Protein AF-A0A2W4J2C3-F1 (afdb_monomer_lite)

Radius of gyration: 19.23 Å; chains: 1; bounding box: 58×41×53 Å

Structure (mmCIF, N/CA/C/O backbone):
data_AF-A0A2W4J2C3-F1
#
_entry.id   AF-A0A2W4J2C3-F1
#
loop_
_atom_site.group_PDB
_atom_site.id
_atom_site.type_symbol
_atom_site.label_atom_id
_atom_site.label_alt_id
_atom_site.label_comp_id
_atom_site.label_asym_id
_atom_site.label_entity_id
_atom_site.label_seq_id
_atom_site.pdbx_PDB_ins_code
_atom_site.Cartn_x
_atom_site.Cartn_y
_atom_site.Cartn_z
_atom_site.occupancy
_atom_site.B_iso_or_equiv
_atom_site.auth_seq_id
_atom_site.auth_comp_id
_atom_site.auth_asym_id
_atom_site.auth_atom_id
_atom_site.pdbx_PDB_model_num
ATOM 1 N N . MET A 1 1 ? -36.968 9.239 8.981 1.00 26.94 1 MET A N 1
ATOM 2 C CA . MET A 1 1 ? -36.533 8.991 7.588 1.00 26.94 1 MET A CA 1
ATOM 3 C C . MET A 1 1 ? -35.090 9.455 7.468 1.00 26.94 1 MET A C 1
ATOM 5 O O . MET A 1 1 ? -34.854 10.654 7.448 1.00 26.94 1 MET A O 1
ATOM 9 N N . SER A 1 2 ? -34.135 8.522 7.514 1.00 27.53 2 SER A N 1
ATOM 10 C CA . SER A 1 2 ? -32.701 8.823 7.418 1.00 27.53 2 SER A CA 1
ATOM 11 C C . SER A 1 2 ? -32.366 9.180 5.969 1.00 27.53 2 SER A C 1
ATOM 13 O O . SER A 1 2 ? -32.491 8.338 5.080 1.00 27.53 2 SER A O 1
ATOM 15 N N . ARG A 1 3 ? -32.012 10.445 5.709 1.00 28.16 3 ARG A N 1
ATOM 16 C CA . ARG A 1 3 ? -31.342 10.817 4.460 1.00 28.16 3 ARG A CA 1
ATOM 17 C C . ARG A 1 3 ? -29.927 10.255 4.559 1.00 28.16 3 ARG A C 1
ATOM 19 O O . ARG A 1 3 ? -29.125 10.784 5.320 1.00 28.16 3 ARG A O 1
ATOM 26 N N . LEU A 1 4 ? -29.654 9.183 3.819 1.00 29.86 4 LEU A N 1
ATOM 27 C CA . LEU A 1 4 ? -28.297 8.694 3.585 1.00 29.86 4 LEU A CA 1
ATOM 28 C C . LEU A 1 4 ? -27.489 9.851 2.989 1.00 29.86 4 LEU A C 1
ATOM 30 O O . LEU A 1 4 ? -27.736 10.263 1.854 1.00 29.86 4 LEU A O 1
ATOM 34 N N . LEU A 1 5 ? -26.597 10.427 3.795 1.00 31.53 5 LEU A N 1
ATOM 35 C CA . LEU A 1 5 ? -25.648 11.423 3.322 1.00 31.53 5 LEU A CA 1
ATOM 36 C C . LEU A 1 5 ? -24.709 10.740 2.315 1.00 31.53 5 LEU A C 1
ATOM 38 O O . LEU A 1 5 ? -24.324 9.588 2.535 1.00 31.53 5 LEU A O 1
ATOM 42 N N . PRO A 1 6 ? -24.384 11.404 1.196 1.00 33.59 6 PRO A N 1
ATOM 43 C CA . PRO A 1 6 ? -23.508 10.836 0.185 1.00 33.59 6 PRO A CA 1
ATOM 44 C C . PRO A 1 6 ? -22.147 10.513 0.808 1.00 33.59 6 PRO A C 1
ATOM 46 O O . PRO A 1 6 ? -21.544 11.344 1.483 1.00 33.59 6 PRO A O 1
ATOM 49 N N . ILE A 1 7 ? -21.699 9.277 0.592 1.00 39.59 7 ILE A N 1
ATOM 50 C CA . ILE A 1 7 ? -20.372 8.789 0.972 1.00 39.59 7 ILE A CA 1
ATOM 51 C C . ILE A 1 7 ? -19.347 9.696 0.285 1.00 39.59 7 ILE A C 1
ATOM 53 O O . ILE A 1 7 ? -19.358 9.794 -0.942 1.00 39.59 7 ILE A O 1
ATOM 57 N N . ALA A 1 8 ? -18.499 10.377 1.058 1.00 36.12 8 ALA A N 1
ATOM 58 C CA . ALA A 1 8 ? -17.517 11.299 0.502 1.00 36.12 8 ALA A CA 1
ATOM 59 C C . ALA A 1 8 ? -16.496 10.542 -0.359 1.00 36.12 8 ALA A C 1
ATOM 61 O O . ALA A 1 8 ? -15.733 9.707 0.131 1.00 36.12 8 ALA A O 1
ATOM 62 N N . THR A 1 9 ? -16.464 10.855 -1.652 1.00 38.94 9 THR A N 1
ATOM 63 C CA . THR A 1 9 ? -15.236 10.786 -2.439 1.00 38.94 9 THR A CA 1
ATOM 64 C C . THR A 1 9 ? -14.336 11.892 -1.891 1.00 38.94 9 THR A C 1
ATOM 66 O O . THR A 1 9 ? -14.758 13.043 -1.790 1.00 38.94 9 THR A O 1
ATOM 69 N N . VAL A 1 10 ? -13.136 11.553 -1.412 1.00 45.75 10 VAL A N 1
ATOM 70 C CA . VAL A 1 10 ? -12.179 12.545 -0.890 1.00 45.75 10 VAL A CA 1
ATOM 71 C C . VAL A 1 10 ? -11.633 13.332 -2.084 1.00 45.75 10 VAL A C 1
ATOM 73 O O . VAL A 1 10 ? -10.571 13.032 -2.605 1.00 45.75 10 VAL A O 1
ATOM 76 N N . GLU A 1 11 ? -12.431 14.272 -2.580 1.00 38.97 11 GLU A N 1
ATOM 77 C CA . GLU A 1 11 ? -12.164 15.106 -3.760 1.00 38.97 11 GLU A CA 1
ATOM 78 C C . GLU A 1 11 ? -12.150 16.600 -3.387 1.00 38.97 11 GLU A C 1
ATOM 80 O O . GLU A 1 11 ? -12.228 17.457 -4.258 1.00 38.97 11 GLU A O 1
ATOM 85 N N . THR A 1 12 ? -12.087 16.943 -2.092 1.00 44.22 12 THR A N 1
ATOM 86 C CA . THR A 1 12 ? -12.092 18.344 -1.639 1.00 44.22 12 THR A CA 1
ATOM 87 C C . THR A 1 12 ? -10.949 18.628 -0.667 1.00 44.22 12 THR A C 1
ATOM 89 O O . THR A 1 12 ? -10.730 17.874 0.281 1.00 44.22 12 THR A O 1
ATOM 92 N N . GLU A 1 13 ? -10.255 19.746 -0.885 1.00 41.44 13 GLU A N 1
ATOM 93 C CA . GLU A 1 13 ? -9.174 20.294 -0.042 1.00 41.44 13 GLU A CA 1
ATOM 94 C C . GLU A 1 13 ? -9.575 20.342 1.446 1.00 41.44 13 GLU A C 1
ATOM 96 O O . GLU A 1 13 ? -8.842 19.905 2.326 1.00 41.44 13 GLU A O 1
ATOM 101 N N . VAL A 1 14 ? -10.832 20.708 1.717 1.00 46.59 14 VAL A N 1
ATOM 102 C CA . VAL A 1 14 ? -11.423 20.761 3.064 1.00 46.59 14 VAL A CA 1
ATOM 103 C C . VAL A 1 14 ? -11.446 19.395 3.765 1.00 46.59 14 VAL A C 1
ATOM 105 O O . VAL A 1 14 ? -11.313 19.323 4.989 1.00 46.59 14 VAL A O 1
ATOM 108 N N . ALA A 1 15 ? -11.631 18.301 3.020 1.00 49.16 15 ALA A N 1
ATOM 109 C CA . ALA A 1 15 ? -11.572 16.952 3.573 1.00 49.16 15 ALA A CA 1
ATOM 110 C C . ALA A 1 15 ? -10.123 16.524 3.849 1.00 49.16 15 ALA A C 1
ATOM 112 O O . ALA A 1 15 ? -9.867 15.864 4.855 1.00 49.16 15 ALA A O 1
ATOM 113 N N . TYR A 1 16 ? -9.179 16.935 3.003 1.00 49.84 16 TYR A N 1
ATOM 114 C CA . TYR A 1 16 ? -7.759 16.636 3.177 1.00 49.84 16 TYR A CA 1
ATOM 115 C C . TYR A 1 16 ? -7.169 17.351 4.404 1.00 49.84 16 TYR A C 1
ATOM 117 O O . TYR A 1 16 ? -6.558 16.702 5.253 1.00 49.84 16 TYR A O 1
ATOM 125 N N . ASP A 1 17 ? -7.470 18.638 4.583 1.00 54.25 17 ASP A N 1
ATOM 126 C CA . ASP A 1 17 ? -7.054 19.409 5.761 1.00 54.25 17 ASP A CA 1
ATOM 127 C C . ASP A 1 17 ? -7.648 18.841 7.053 1.00 54.25 17 ASP A C 1
ATOM 129 O O . ASP A 1 17 ? -6.955 18.655 8.052 1.00 54.25 17 ASP A O 1
ATOM 133 N N . ALA A 1 18 ? -8.939 18.491 7.033 1.00 58.19 18 ALA A N 1
ATOM 134 C CA . ALA A 1 18 ? -9.589 17.868 8.183 1.00 58.19 18 ALA A CA 1
ATOM 135 C C . ALA A 1 18 ? -8.961 16.509 8.546 1.00 58.19 18 ALA A C 1
ATOM 137 O O . ALA A 1 18 ? -8.889 16.168 9.728 1.00 58.19 18 ALA A O 1
ATOM 138 N N . LEU A 1 19 ? -8.505 15.741 7.550 1.00 60.84 19 LEU A N 1
ATOM 139 C CA . LEU A 1 19 ? -7.821 14.466 7.755 1.00 60.84 19 LEU A CA 1
ATOM 140 C C . LEU A 1 19 ? -6.426 14.657 8.362 1.00 60.84 19 LEU A C 1
ATOM 142 O O . LEU A 1 19 ? -6.087 13.944 9.304 1.00 60.84 19 LEU A O 1
ATOM 146 N N . LEU A 1 20 ? -5.634 15.601 7.844 1.00 54.97 20 LEU A N 1
ATOM 147 C CA . LEU A 1 20 ? -4.281 15.878 8.334 1.00 54.97 20 LEU A CA 1
ATOM 148 C C . LEU A 1 20 ? -4.291 16.411 9.770 1.00 54.97 20 LEU A C 1
ATOM 150 O O . LEU A 1 20 ? -3.541 15.912 10.609 1.00 54.97 20 LEU A O 1
ATOM 154 N N . ASP A 1 21 ? -5.199 17.342 10.072 1.00 62.03 21 ASP A N 1
ATOM 155 C CA . ASP A 1 21 ? -5.364 17.925 11.410 1.00 62.03 21 ASP A CA 1
ATOM 156 C C . ASP A 1 21 ? -5.768 16.882 12.466 1.00 62.03 21 ASP A C 1
ATOM 158 O O . ASP A 1 21 ? -5.525 17.062 13.659 1.00 62.03 21 ASP A O 1
ATOM 162 N N . SER A 1 22 ? -6.431 15.802 12.042 1.00 70.56 22 SER A N 1
ATOM 163 C CA . SER A 1 22 ? -7.080 14.830 12.933 1.00 70.56 22 SER A CA 1
ATOM 164 C C . SER A 1 22 ? -6.634 13.390 12.671 1.00 70.56 22 SER A C 1
ATOM 166 O O . SER A 1 22 ? -7.374 12.441 12.940 1.00 70.56 22 SER A O 1
ATOM 168 N N . LEU A 1 23 ? -5.422 13.203 12.146 1.00 61.88 23 LEU A N 1
ATOM 169 C CA . LEU A 1 23 ? -4.946 11.902 11.671 1.00 61.88 23 LEU A CA 1
ATOM 170 C C . LEU A 1 23 ? -4.860 10.849 12.790 1.00 61.88 23 LEU A C 1
ATOM 172 O O . LEU 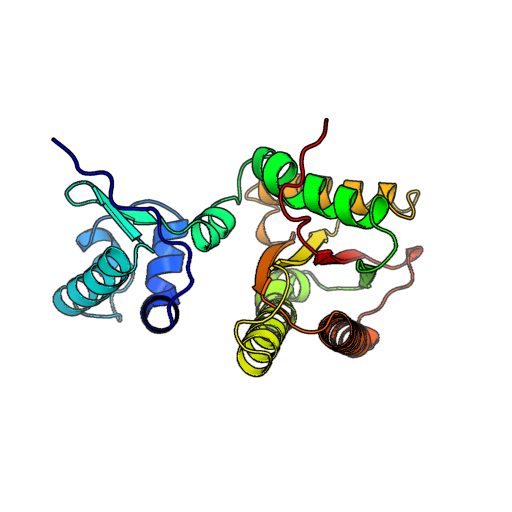A 1 23 ? -5.199 9.686 12.578 1.00 61.88 23 LEU A O 1
ATOM 176 N N . SER A 1 24 ? -4.465 11.254 13.999 1.00 64.75 24 SER A N 1
ATOM 177 C CA . SER A 1 24 ? -4.427 10.392 15.192 1.00 64.75 24 SER A CA 1
ATOM 178 C C . SER A 1 24 ? -5.823 9.920 15.619 1.00 64.75 24 SER A C 1
ATOM 180 O O . SER A 1 24 ? -6.011 8.743 15.930 1.00 64.75 24 SER A O 1
ATOM 182 N N . LEU A 1 25 ? -6.816 10.809 15.552 1.00 73.62 25 LEU A N 1
ATOM 183 C CA . LEU A 1 25 ? -8.229 10.523 15.815 1.00 73.62 25 LEU A CA 1
ATOM 184 C C . LEU A 1 25 ? -8.812 9.548 14.795 1.00 73.62 25 LEU A C 1
ATOM 186 O O . LEU A 1 25 ? -9.427 8.546 15.160 1.00 73.62 25 LEU A O 1
ATOM 190 N N . VAL A 1 26 ? -8.576 9.812 13.511 1.00 73.19 26 VAL A N 1
ATOM 191 C CA . VAL A 1 26 ? -9.029 8.934 12.428 1.00 73.19 26 VAL A CA 1
ATOM 192 C C . VAL A 1 26 ? -8.352 7.563 12.533 1.00 73.19 26 VAL A C 1
ATOM 194 O O . VAL A 1 26 ? -9.028 6.545 12.407 1.00 73.19 26 VAL A O 1
ATOM 197 N N . SER A 1 27 ? -7.055 7.512 12.854 1.00 64.38 27 SER A N 1
ATOM 198 C CA . SER A 1 27 ? -6.316 6.265 13.104 1.00 64.38 27 SER A CA 1
ATOM 199 C C . SER A 1 27 ? -6.928 5.436 14.236 1.00 64.38 27 SER A C 1
ATOM 201 O O . SER A 1 27 ? -7.049 4.216 14.117 1.00 64.38 27 SER A O 1
ATOM 203 N N . ARG A 1 28 ? -7.392 6.082 15.313 1.00 73.56 28 ARG A N 1
ATOM 204 C CA . ARG A 1 28 ? -8.078 5.382 16.403 1.00 73.56 28 ARG A CA 1
ATOM 205 C C . ARG A 1 28 ? -9.446 4.841 15.982 1.00 73.56 28 ARG A C 1
ATOM 207 O O . ARG A 1 28 ? -9.767 3.689 16.284 1.00 73.56 28 ARG A O 1
ATOM 214 N N . LEU A 1 29 ? -10.224 5.631 15.248 1.00 74.81 29 LEU A N 1
ATOM 215 C CA . LEU A 1 29 ? -11.541 5.230 14.738 1.00 74.81 29 LEU A CA 1
ATOM 216 C C . LEU A 1 29 ? -11.457 4.100 13.698 1.00 74.81 29 LEU A C 1
ATOM 218 O O . LEU A 1 29 ? -12.394 3.315 13.558 1.00 74.81 29 LEU A O 1
ATOM 222 N N . ILE A 1 30 ? -10.324 3.969 12.994 1.00 70.62 30 ILE A N 1
ATOM 223 C CA . ILE A 1 30 ? -10.051 2.820 12.117 1.00 70.62 30 ILE A CA 1
ATOM 224 C C . ILE A 1 30 ? -10.049 1.504 12.915 1.00 70.62 30 ILE A C 1
ATOM 226 O O . ILE A 1 30 ? -10.489 0.476 12.397 1.00 70.62 30 ILE A O 1
ATOM 230 N N . GLN A 1 31 ? -9.557 1.507 14.158 1.00 62.19 31 GLN A N 1
ATOM 231 C CA . GLN A 1 31 ? -9.407 0.286 14.956 1.00 62.19 31 GLN A CA 1
ATOM 232 C C . GLN A 1 31 ? -10.750 -0.241 15.468 1.00 62.19 31 GLN A C 1
ATOM 234 O O . GLN A 1 31 ? -11.028 -1.436 15.359 1.00 62.19 31 GLN A O 1
ATOM 239 N N . SER A 1 32 ? -11.598 0.642 15.990 1.00 70.06 32 SER A N 1
ATOM 240 C CA . SER A 1 32 ? -12.965 0.318 16.396 1.00 70.06 32 SER A CA 1
ATOM 241 C C . SER A 1 32 ? -13.819 1.585 16.481 1.00 70.06 32 SER A C 1
ATOM 243 O O . SER A 1 32 ? -13.272 2.650 16.781 1.00 70.06 32 SER A O 1
ATOM 245 N N . PRO A 1 33 ? -15.145 1.483 16.256 1.00 81.56 33 PRO A N 1
ATOM 246 C CA . PRO A 1 33 ? -16.060 2.565 16.590 1.00 81.56 33 PRO A CA 1
ATOM 247 C C . PRO A 1 33 ? -15.973 2.877 18.084 1.00 81.56 33 PRO A C 1
ATOM 249 O O . PRO A 1 33 ? -15.910 1.948 18.892 1.00 81.56 33 PRO A O 1
ATOM 252 N N . CYS A 1 34 ? -15.985 4.155 18.442 1.00 83.06 34 CYS A N 1
ATOM 253 C CA . CYS A 1 34 ? -15.887 4.584 19.835 1.00 83.06 34 CYS A CA 1
ATOM 254 C C . CYS A 1 34 ? -16.665 5.875 20.105 1.00 83.06 34 CYS A C 1
ATOM 256 O O . CYS A 1 34 ? -17.070 6.590 19.180 1.00 83.06 34 CYS A O 1
ATOM 258 N N . THR A 1 35 ? -16.910 6.146 21.386 1.00 90.94 35 THR A N 1
ATOM 259 C CA . THR A 1 35 ? -17.525 7.393 21.854 1.00 90.94 35 THR A CA 1
ATOM 260 C C . THR A 1 35 ? -16.474 8.476 22.108 1.00 90.94 35 THR A C 1
ATOM 262 O O . THR A 1 35 ? -15.267 8.223 22.134 1.00 90.94 35 THR A O 1
ATOM 265 N N . ILE A 1 36 ? -16.927 9.714 22.313 1.00 89.31 36 ILE A N 1
ATOM 266 C CA . ILE A 1 36 ? -16.047 10.830 22.688 1.00 89.31 36 ILE A CA 1
ATOM 267 C C . ILE A 1 36 ? -15.384 10.593 24.046 1.00 89.31 36 ILE A C 1
ATOM 269 O O . ILE A 1 36 ? -14.215 10.926 24.215 1.00 89.31 36 ILE A O 1
ATOM 273 N N . GLU A 1 37 ? -16.101 10.009 25.005 1.00 86.81 37 GLU A N 1
ATOM 274 C CA . GLU A 1 37 ? -15.570 9.719 26.337 1.00 86.81 37 GLU A CA 1
ATOM 275 C C . GLU A 1 37 ? -14.454 8.671 26.268 1.00 86.81 37 GLU A C 1
ATOM 277 O O . GLU A 1 37 ? -13.424 8.816 26.926 1.00 86.81 37 GLU A O 1
ATOM 282 N N . GLU A 1 38 ? -14.629 7.652 25.424 1.00 82.25 38 GLU A N 1
ATOM 283 C CA . GLU A 1 38 ? -13.604 6.642 25.158 1.00 82.25 38 GLU A CA 1
ATOM 284 C C . GLU A 1 38 ? -12.372 7.271 24.494 1.00 82.25 38 GLU A C 1
ATOM 286 O O . GLU A 1 38 ? -11.251 7.038 24.944 1.00 82.25 38 GLU A O 1
ATOM 291 N N . LEU A 1 39 ? -12.563 8.146 23.499 1.00 82.94 39 LEU A N 1
ATOM 292 C CA . LEU A 1 39 ? -11.464 8.887 22.869 1.00 82.94 39 LEU A CA 1
ATOM 293 C C . LEU A 1 39 ? -10.719 9.779 23.871 1.00 82.94 39 LEU A C 1
ATOM 295 O O . LEU A 1 39 ? -9.494 9.743 23.927 1.00 82.94 39 LEU A O 1
ATOM 299 N N . ALA A 1 40 ? -11.432 10.539 24.701 1.00 84.00 40 ALA A N 1
ATOM 300 C CA . ALA A 1 40 ? -10.820 11.397 25.713 1.00 84.00 40 ALA A CA 1
ATOM 301 C C . ALA A 1 40 ? -10.008 10.592 26.744 1.00 84.00 40 ALA A C 1
ATOM 303 O O . ALA A 1 40 ? -8.965 11.051 27.204 1.00 84.00 40 ALA A O 1
ATOM 304 N N . SER A 1 41 ? -10.452 9.375 27.079 1.00 79.12 41 SER A N 1
ATOM 305 C CA . SER A 1 41 ? -9.731 8.495 28.006 1.00 79.12 41 SER A CA 1
ATOM 306 C C . SER A 1 41 ? -8.422 7.936 27.433 1.00 79.12 41 SER A C 1
ATOM 308 O O . SER A 1 41 ? -7.480 7.688 28.183 1.00 79.12 41 SER A O 1
ATOM 310 N N . GLU A 1 42 ? -8.344 7.764 26.112 1.00 73.62 42 GLU A N 1
ATOM 311 C CA . GLU A 1 42 ? -7.158 7.245 25.422 1.00 73.62 42 GLU A CA 1
ATOM 312 C C . GLU A 1 42 ? -6.144 8.331 25.045 1.00 73.62 42 GLU A C 1
ATOM 314 O O . GLU A 1 42 ? -4.970 8.030 24.823 1.00 73.62 42 GLU A O 1
ATOM 319 N N . PHE A 1 43 ? -6.573 9.595 25.026 1.00 74.81 43 PHE A N 1
ATOM 320 C CA . PHE A 1 43 ? -5.715 10.758 24.807 1.00 74.81 43 PHE A CA 1
ATOM 321 C C . PHE A 1 43 ? -5.690 11.680 26.045 1.00 74.81 43 PHE A C 1
ATOM 323 O O . PHE A 1 43 ? -6.122 12.828 25.951 1.00 74.81 43 PHE A O 1
ATOM 330 N N . PRO A 1 44 ? -5.168 11.224 27.203 1.00 65.50 44 PRO A N 1
ATOM 331 C CA . PRO A 1 44 ? -5.199 11.990 28.455 1.00 65.50 44 PRO A CA 1
ATOM 332 C C . PRO A 1 44 ? -4.381 13.293 28.412 1.00 65.50 44 PRO A C 1
ATOM 334 O O . PRO A 1 44 ? -4.741 14.253 29.087 1.00 65.50 44 PRO A O 1
ATOM 337 N N . ASP A 1 45 ? -3.337 13.350 27.578 1.00 73.00 45 ASP A N 1
ATOM 338 C CA . ASP A 1 45 ? -2.550 14.564 27.291 1.00 73.00 45 ASP A CA 1
ATOM 339 C C . ASP A 1 45 ? -2.959 15.233 25.958 1.00 73.00 45 ASP A C 1
ATOM 341 O O . ASP A 1 45 ? -2.234 16.063 25.406 1.00 73.00 45 ASP A O 1
ATOM 345 N N . GLY A 1 46 ? -4.089 14.810 25.385 1.00 69.81 46 GLY A N 1
ATOM 346 C CA . GLY A 1 46 ? -4.565 15.220 24.070 1.00 69.81 46 GLY A CA 1
ATOM 347 C C . GLY A 1 46 ? -5.545 16.400 24.087 1.00 69.81 46 GLY A C 1
ATOM 348 O O . GLY A 1 46 ? -5.606 17.163 25.053 1.00 69.81 46 GLY A O 1
ATOM 349 N N . PRO A 1 47 ? -6.312 16.583 22.994 1.00 73.94 47 PRO A N 1
ATOM 350 C CA . PRO A 1 47 ? -7.306 17.644 22.906 1.00 73.94 47 PRO A CA 1
ATOM 351 C C . PRO A 1 47 ? -8.389 17.480 23.979 1.00 73.94 47 PRO A C 1
ATOM 353 O O . PRO A 1 47 ? -8.804 16.363 24.288 1.00 73.94 47 PRO A O 1
ATOM 356 N N . SER A 1 48 ? -8.885 18.598 24.515 1.00 84.31 48 SER A N 1
ATOM 357 C CA . SER A 1 48 ? -10.009 18.582 25.457 1.00 84.31 48 SER A CA 1
ATOM 358 C C . SER A 1 48 ? -11.267 17.983 24.817 1.00 84.31 48 SER A C 1
ATOM 360 O O . SER A 1 48 ? -11.400 17.944 23.594 1.00 84.31 48 SER A O 1
ATOM 362 N N . THR A 1 49 ? -12.240 17.566 25.628 1.00 83.94 49 THR A N 1
ATOM 363 C CA . THR A 1 49 ? -13.514 17.013 25.134 1.00 83.94 49 THR A CA 1
ATOM 364 C C . THR A 1 49 ? -14.216 17.943 24.134 1.00 83.94 49 THR A C 1
ATOM 366 O O . THR A 1 49 ? -14.655 17.489 23.082 1.00 83.94 49 THR A O 1
ATOM 369 N N . GLU A 1 50 ? -14.234 19.254 24.394 1.00 82.31 50 GLU A N 1
ATOM 370 C CA . GLU A 1 50 ? -14.796 20.251 23.465 1.00 82.31 50 GLU A CA 1
ATOM 371 C C . GLU A 1 50 ? -14.003 20.343 22.147 1.00 82.31 50 GLU A C 1
ATOM 373 O O . GLU A 1 50 ? -14.573 20.527 21.069 1.00 82.31 50 GLU A O 1
ATOM 378 N N . GLN A 1 51 ? -12.676 20.193 22.203 1.00 81.56 51 GLN A N 1
ATOM 379 C CA . GLN A 1 51 ? -11.836 20.162 21.004 1.00 81.56 51 GLN A CA 1
ATOM 380 C C . GLN A 1 51 ? -12.062 18.876 20.200 1.00 81.56 51 GLN A C 1
ATOM 382 O O . GLN A 1 51 ? -12.160 18.938 18.975 1.00 81.56 51 GLN A O 1
ATOM 387 N N . LEU A 1 52 ? -12.203 17.728 20.868 1.00 85.19 52 LEU A N 1
ATOM 388 C CA . LEU A 1 52 ? -12.533 16.446 20.243 1.00 85.19 52 LEU A CA 1
ATOM 389 C C . LEU A 1 52 ? -13.878 16.510 19.512 1.00 85.19 52 LEU A C 1
ATOM 391 O O . LEU A 1 52 ? -13.963 16.102 18.354 1.00 85.19 52 LEU A O 1
ATOM 395 N N . GLU A 1 53 ? -14.900 17.093 20.139 1.00 87.94 53 GLU A N 1
ATOM 396 C CA . GLU A 1 53 ? -16.199 17.353 19.510 1.00 87.94 53 GLU A CA 1
ATOM 397 C C . GLU A 1 53 ? -16.069 18.217 18.253 1.00 87.94 53 GLU A C 1
ATOM 399 O O . GLU A 1 53 ? -16.664 17.915 17.213 1.00 87.94 53 GLU A O 1
ATOM 404 N N . HIS A 1 54 ? -15.260 19.277 18.315 1.00 84.50 54 HIS A N 1
ATOM 405 C CA . HIS A 1 54 ? -15.042 20.155 17.172 1.00 84.50 54 HIS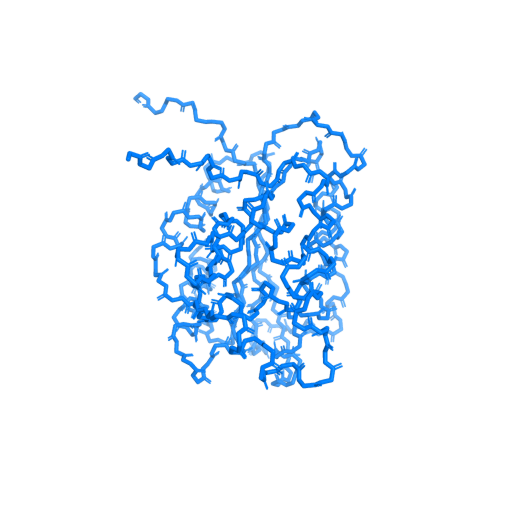 A CA 1
ATOM 406 C C . HIS A 1 54 ? -14.358 19.428 16.002 1.00 84.50 54 HIS A C 1
ATOM 408 O O . HIS A 1 54 ? -14.798 19.555 14.852 1.00 84.50 54 HIS A O 1
ATOM 414 N N . LEU A 1 55 ? -13.312 18.645 16.287 1.00 82.25 55 LEU A N 1
ATOM 415 C CA . LEU A 1 55 ? -12.560 17.871 15.294 1.00 82.25 55 LEU A CA 1
ATOM 416 C C . LEU A 1 55 ? -13.423 16.767 14.668 1.00 82.25 55 LEU A C 1
ATOM 418 O O . LEU A 1 55 ? -13.516 16.679 13.443 1.00 82.25 55 LEU A O 1
ATOM 422 N N . LEU A 1 56 ? -14.142 15.988 15.480 1.00 85.69 56 LEU A N 1
ATOM 423 C CA . LEU A 1 56 ? -15.081 14.970 14.996 1.00 85.69 56 LEU A CA 1
ATOM 424 C C . LEU A 1 56 ? -16.212 15.594 14.177 1.00 85.69 56 LEU A C 1
ATOM 426 O O . LEU A 1 56 ? -16.561 15.081 13.117 1.00 85.69 56 LEU A O 1
ATOM 430 N N . GLY A 1 57 ? -16.733 16.747 14.597 1.00 84.62 57 GLY A N 1
ATOM 431 C CA . GLY A 1 57 ? -17.728 17.492 13.834 1.00 84.62 57 GLY A CA 1
ATOM 432 C C . GLY A 1 57 ? -17.217 17.928 12.458 1.00 84.62 57 GLY A C 1
ATOM 433 O O . GLY A 1 57 ? -17.970 17.876 11.483 1.00 84.62 57 GLY A O 1
ATOM 434 N N . ARG A 1 58 ? -15.942 18.333 12.341 1.00 79.69 58 ARG A N 1
ATOM 435 C CA . ARG A 1 58 ? -15.305 18.614 11.039 1.00 79.69 58 ARG A CA 1
ATOM 436 C C . ARG A 1 58 ? -15.205 17.345 10.188 1.00 79.69 58 ARG A C 1
ATOM 438 O O . ARG A 1 58 ? -15.617 17.387 9.032 1.00 79.69 58 ARG A O 1
ATOM 445 N N . LEU A 1 59 ? -14.744 16.235 10.766 1.00 78.56 59 LEU A N 1
ATOM 446 C CA . LEU A 1 59 ? -14.598 14.939 10.089 1.00 78.56 59 LEU A CA 1
ATOM 447 C C . LEU A 1 59 ? -15.931 14.329 9.624 1.00 78.56 59 LEU A C 1
ATOM 449 O O . LEU A 1 59 ? -15.991 13.678 8.581 1.00 78.56 59 LEU A O 1
ATOM 453 N N . VAL A 1 60 ? -17.008 14.541 10.382 1.00 83.44 60 VAL A N 1
ATOM 454 C CA . VAL A 1 60 ? -18.358 14.104 10.003 1.00 83.44 60 VAL A CA 1
ATOM 455 C C . VAL A 1 60 ? -18.898 14.947 8.854 1.00 83.44 60 VAL A C 1
ATOM 457 O O . VAL A 1 60 ? -19.429 14.407 7.885 1.00 83.44 60 VAL A O 1
ATOM 460 N N . ARG A 1 61 ? -18.720 16.274 8.910 1.00 76.12 61 ARG A N 1
ATOM 461 C CA . ARG A 1 61 ? -19.137 17.174 7.822 1.00 76.12 61 ARG A CA 1
ATOM 462 C C . ARG A 1 61 ? -18.367 16.930 6.524 1.00 76.12 61 ARG A C 1
ATOM 464 O O . ARG A 1 61 ? -18.948 17.105 5.458 1.00 76.12 61 ARG A O 1
ATOM 471 N N . SER A 1 62 ? -17.102 16.520 6.606 1.00 65.00 62 SER A N 1
ATOM 472 C CA . SER A 1 62 ? -16.296 16.135 5.442 1.00 65.00 62 SER A CA 1
ATOM 473 C C . SER A 1 62 ? -16.563 14.706 4.952 1.00 65.00 62 SER A C 1
ATOM 475 O O . SER A 1 62 ? -16.001 14.295 3.940 1.00 65.00 62 SER A O 1
ATOM 477 N N . GLY A 1 63 ? -17.417 13.941 5.644 1.00 61.22 63 GLY A N 1
ATOM 478 C CA . GLY A 1 63 ? -17.781 12.569 5.283 1.00 61.22 63 GLY A CA 1
ATOM 479 C C . GLY A 1 63 ? -16.672 11.535 5.503 1.00 61.22 63 GLY A C 1
ATOM 480 O O . GLY A 1 63 ? -16.763 10.421 4.988 1.00 61.22 63 GLY A O 1
ATOM 481 N N . ILE A 1 64 ? -15.635 11.881 6.273 1.00 69.75 64 ILE A N 1
ATOM 482 C CA . ILE A 1 64 ? -14.543 10.972 6.653 1.00 69.75 64 ILE A CA 1
ATOM 483 C C . ILE A 1 64 ? -14.984 10.029 7.764 1.00 69.75 64 ILE A C 1
ATOM 485 O O . ILE A 1 64 ? -14.645 8.845 7.749 1.00 69.75 64 ILE A O 1
ATOM 489 N N . VAL A 1 65 ? -15.771 10.553 8.698 1.00 80.69 65 VAL A N 1
ATOM 490 C CA . VAL A 1 65 ? -16.348 9.837 9.835 1.00 80.69 65 VAL A CA 1
ATOM 491 C C . VAL A 1 65 ? -17.871 9.877 9.704 1.00 80.69 65 VAL A C 1
ATOM 493 O O . VAL A 1 65 ? -18.441 10.858 9.236 1.00 80.69 65 VAL A O 1
ATOM 496 N N . ARG A 1 66 ? -18.557 8.812 10.106 1.00 82.94 66 ARG A N 1
ATOM 497 C CA . ARG A 1 66 ? -20.003 8.792 10.337 1.00 82.94 66 ARG A CA 1
ATOM 498 C C . ARG A 1 66 ? -20.271 8.783 11.832 1.00 82.94 66 ARG A C 1
ATOM 500 O O . ARG A 1 66 ? -19.529 8.172 12.595 1.00 82.94 66 ARG A O 1
ATOM 507 N N . GLN A 1 67 ? -21.361 9.425 12.223 1.00 88.06 67 GLN A N 1
ATOM 508 C CA . GLN A 1 67 ? -21.871 9.385 13.585 1.00 88.06 67 GLN A CA 1
ATOM 509 C C . GLN A 1 67 ? -23.192 8.613 13.607 1.00 88.06 67 GLN A C 1
ATOM 511 O O . GLN A 1 67 ? -24.132 8.957 12.888 1.00 88.06 67 GLN A O 1
ATOM 516 N N . GLU A 1 68 ? -23.268 7.583 14.445 1.00 83.62 68 GLU A N 1
ATOM 517 C CA . GLU A 1 68 ? -24.472 6.795 14.706 1.00 83.62 68 GLU A CA 1
ATOM 518 C C . GLU A 1 68 ? -24.826 6.913 16.194 1.00 83.62 68 GLU A C 1
ATOM 520 O O . GLU A 1 68 ? -24.298 6.204 17.047 1.00 83.62 68 GLU A O 1
ATOM 525 N N . GLY A 1 69 ? -25.704 7.861 16.529 1.00 86.31 69 GLY A N 1
ATOM 526 C CA . GLY A 1 69 ? -25.987 8.185 17.928 1.00 86.31 69 GLY A CA 1
ATOM 527 C C . GLY A 1 69 ? -24.768 8.814 18.612 1.00 86.31 69 GLY A C 1
ATOM 528 O O . GLY A 1 69 ? -24.319 9.885 18.206 1.00 86.31 69 GLY A O 1
ATOM 529 N N . ASN A 1 70 ? -24.246 8.161 19.651 1.00 87.50 70 ASN A N 1
ATOM 530 C CA . ASN A 1 70 ? -23.042 8.580 20.380 1.00 87.50 70 ASN A CA 1
ATOM 531 C C . ASN A 1 70 ? -21.749 7.905 19.884 1.00 87.50 70 ASN A C 1
ATOM 533 O O . ASN A 1 70 ? -20.681 8.181 20.425 1.00 87.50 70 ASN A O 1
ATOM 537 N N . LEU A 1 71 ? -21.840 7.027 18.881 1.00 85.75 71 LEU A N 1
ATOM 538 C CA . LEU A 1 71 ? -20.699 6.310 18.320 1.00 85.75 71 LEU A CA 1
ATOM 539 C C . LEU A 1 71 ? -20.205 6.983 17.042 1.00 85.75 71 LEU A C 1
ATOM 541 O O . LEU A 1 71 ? -20.996 7.334 16.162 1.00 85.75 71 LEU A O 1
ATOM 545 N N . TYR A 1 72 ? -18.888 7.107 16.928 1.00 86.06 72 TYR A N 1
ATOM 546 C CA . TYR A 1 72 ? -18.203 7.581 15.733 1.00 86.06 72 TYR A CA 1
ATOM 547 C C . TYR A 1 72 ? -17.501 6.406 15.050 1.00 86.06 72 TYR A C 1
ATOM 549 O O . TYR A 1 72 ? -16.897 5.561 15.708 1.00 86.06 72 TYR A O 1
ATOM 557 N N . ASP A 1 73 ? -17.586 6.342 13.723 1.00 80.50 73 ASP A N 1
ATOM 558 C CA . ASP A 1 73 ? -16.973 5.293 12.903 1.00 80.50 73 ASP A CA 1
ATOM 559 C C . ASP A 1 73 ? -16.425 5.886 11.603 1.00 80.50 73 ASP A C 1
ATOM 561 O O . ASP A 1 73 ? -16.904 6.907 11.123 1.00 80.50 73 ASP A O 1
ATOM 565 N N . VAL A 1 74 ? -15.441 5.249 10.985 1.00 75.00 74 VAL A N 1
ATOM 566 C CA . VAL A 1 74 ? -14.892 5.720 9.709 1.00 75.00 74 VAL A CA 1
ATOM 567 C C . VAL A 1 74 ? -15.871 5.451 8.561 1.00 75.00 74 VAL A C 1
ATOM 569 O O . VAL A 1 74 ? -16.377 4.340 8.413 1.00 75.00 74 VAL A O 1
ATOM 572 N N . ALA A 1 75 ? -16.092 6.457 7.713 1.00 62.41 75 ALA A N 1
ATOM 573 C CA . ALA A 1 75 ? -16.992 6.408 6.560 1.00 62.41 75 ALA A CA 1
ATOM 574 C C . ALA A 1 75 ? -16.289 6.561 5.199 1.00 62.41 75 ALA A C 1
ATOM 576 O O . ALA A 1 75 ? -16.765 5.998 4.212 1.00 62.41 75 ALA A O 1
ATOM 577 N N . ALA A 1 76 ? -15.166 7.288 5.117 1.00 56.94 76 ALA A N 1
ATOM 578 C CA . ALA A 1 76 ? -14.499 7.544 3.837 1.00 56.94 76 ALA A CA 1
ATOM 579 C C . ALA A 1 76 ? -13.905 6.258 3.228 1.00 56.94 76 ALA A C 1
ATOM 581 O O . ALA A 1 76 ? -13.101 5.607 3.895 1.00 56.94 76 ALA A O 1
ATOM 582 N N . PRO A 1 77 ? -14.174 5.924 1.948 1.00 46.50 77 PRO A N 1
ATOM 583 C CA . PRO A 1 77 ? -13.664 4.716 1.291 1.00 46.50 77 PRO A CA 1
ATOM 584 C C . PRO A 1 77 ? -12.138 4.560 1.338 1.00 46.50 77 PRO A C 1
ATOM 586 O O . PRO A 1 77 ? -11.648 3.443 1.461 1.00 46.50 77 PRO A O 1
ATOM 589 N N . VAL A 1 78 ? -11.381 5.664 1.303 1.00 46.84 78 VAL A N 1
ATOM 590 C CA . VAL A 1 78 ? -9.906 5.655 1.409 1.00 46.84 78 VAL A CA 1
ATOM 591 C C . VAL A 1 78 ? -9.416 5.247 2.806 1.00 46.84 78 VAL A C 1
ATOM 593 O O . VAL A 1 78 ? -8.389 4.584 2.954 1.00 46.84 78 VAL A O 1
ATOM 596 N N . VAL A 1 79 ? -10.194 5.575 3.839 1.00 50.44 79 VAL A N 1
ATOM 597 C CA . VAL A 1 79 ? -9.910 5.246 5.241 1.00 50.44 79 VAL A CA 1
ATOM 598 C C . VAL A 1 79 ? -10.536 3.890 5.613 1.00 50.44 79 VAL A C 1
ATOM 600 O O . VAL A 1 79 ? -9.960 3.122 6.376 1.00 50.44 79 VAL A O 1
ATOM 603 N N . VAL A 1 80 ? -11.654 3.510 4.990 1.00 44.00 80 VAL A N 1
ATOM 604 C CA . VAL A 1 80 ? -12.212 2.148 5.039 1.00 44.00 80 VAL A CA 1
ATOM 605 C C . VAL A 1 80 ? -11.283 1.150 4.334 1.00 44.00 80 VAL A C 1
ATOM 607 O O . VAL A 1 80 ? -11.101 0.046 4.837 1.00 44.00 80 VAL A O 1
ATOM 610 N N . ALA A 1 81 ? -10.594 1.541 3.258 1.00 43.44 81 ALA A N 1
ATOM 611 C CA . ALA A 1 81 ? -9.508 0.750 2.671 1.00 43.44 81 ALA A CA 1
ATOM 612 C C . ALA A 1 81 ? -8.329 0.567 3.654 1.00 43.44 81 ALA A C 1
ATOM 614 O O . ALA A 1 81 ? -7.706 -0.491 3.675 1.00 43.44 81 ALA A O 1
ATOM 615 N N . HIS A 1 82 ? -8.079 1.536 4.547 1.00 45.50 82 HIS A N 1
ATOM 616 C CA . HIS A 1 82 ? -7.148 1.374 5.677 1.00 45.50 82 HIS A CA 1
ATOM 617 C C . HIS A 1 82 ? -7.720 0.499 6.814 1.00 45.50 82 HIS A C 1
ATOM 619 O O . HIS A 1 82 ? -6.957 -0.172 7.514 1.00 45.50 82 HIS A O 1
ATOM 625 N N . ARG A 1 83 ? -9.052 0.437 6.971 1.00 40.34 83 ARG A N 1
ATOM 626 C CA . ARG A 1 83 ? -9.770 -0.478 7.884 1.00 40.34 83 ARG A CA 1
ATOM 627 C C . ARG A 1 83 ? -9.673 -1.946 7.455 1.00 40.34 83 ARG A C 1
ATOM 629 O O . ARG A 1 83 ? -9.811 -2.836 8.290 1.00 40.34 83 ARG A O 1
ATOM 636 N N . GLN A 1 84 ? -9.374 -2.229 6.188 1.00 42.28 84 GLN A N 1
ATOM 637 C CA . GLN A 1 84 ? -9.302 -3.585 5.629 1.00 42.28 84 GLN A CA 1
ATOM 638 C C . GLN A 1 84 ? -8.002 -4.336 5.968 1.00 42.28 84 GLN A C 1
ATOM 640 O O . GLN A 1 84 ? -7.421 -5.051 5.156 1.00 42.28 84 GLN A O 1
ATOM 645 N N . GLY A 1 85 ? -7.591 -4.284 7.233 1.00 42.91 85 GLY A N 1
ATOM 646 C CA . GLY A 1 85 ? -6.714 -5.291 7.825 1.00 42.91 85 GLY A CA 1
ATOM 647 C C . GLY A 1 85 ? -7.424 -6.627 8.084 1.00 42.91 85 GLY A C 1
ATOM 648 O O . GLY A 1 85 ? -7.163 -7.211 9.127 1.00 42.91 85 GLY A O 1
ATOM 649 N N . GLY A 1 86 ? -8.337 -7.088 7.211 1.00 40.41 86 GLY A N 1
ATOM 650 C CA . GL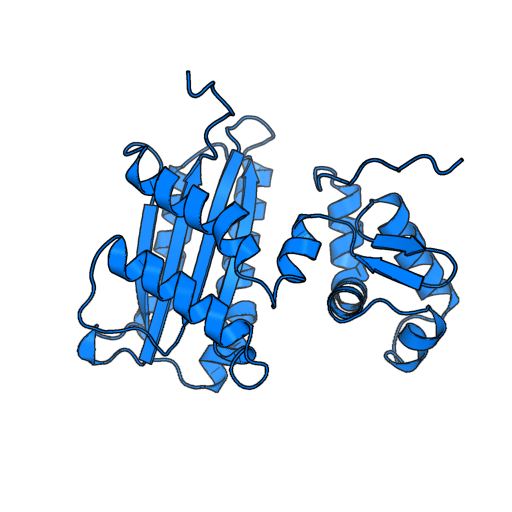Y A 1 86 ? -9.205 -8.221 7.560 1.00 40.41 86 GLY A CA 1
ATOM 651 C C . GLY A 1 86 ? -9.805 -9.121 6.474 1.00 40.41 86 GLY A C 1
ATOM 652 O O . GLY A 1 86 ? -10.059 -10.273 6.805 1.00 40.41 86 GLY A O 1
ATOM 653 N N . GLN A 1 87 ? -10.061 -8.719 5.220 1.00 47.88 87 GLN A N 1
ATOM 654 C CA . GLN A 1 87 ? -10.817 -9.606 4.309 1.00 47.88 87 GLN A CA 1
ATOM 655 C C . GLN A 1 87 ? -10.297 -9.625 2.870 1.00 47.88 87 GLN A C 1
ATOM 657 O O . GLN A 1 87 ? -10.026 -8.593 2.259 1.00 47.88 87 GLN A O 1
ATOM 662 N N . LEU A 1 88 ? -10.209 -10.846 2.331 1.00 48.97 88 LEU A N 1
ATOM 663 C CA . LEU A 1 88 ? -9.859 -11.188 0.947 1.00 48.97 88 LEU A CA 1
ATOM 664 C C . LEU A 1 88 ? -10.721 -10.448 -0.096 1.00 48.97 88 LEU A C 1
ATOM 666 O O . LEU A 1 88 ? -10.328 -10.357 -1.257 1.00 48.97 88 LEU A O 1
ATOM 670 N N . ASP A 1 89 ? -11.859 -9.883 0.307 1.00 51.75 89 ASP A N 1
ATOM 671 C CA . ASP A 1 89 ? -12.722 -9.070 -0.550 1.00 51.75 89 ASP A CA 1
ATOM 672 C C . ASP A 1 89 ? -12.010 -7.815 -1.074 1.00 51.75 89 ASP A C 1
ATOM 674 O O . ASP A 1 89 ? -12.160 -7.485 -2.246 1.00 51.75 89 ASP A O 1
ATOM 678 N N . PHE A 1 90 ? -11.122 -7.193 -0.289 1.00 54.56 90 PHE A N 1
ATOM 679 C CA . PHE A 1 90 ? -10.277 -6.093 -0.776 1.00 54.56 90 PHE A CA 1
ATOM 680 C C . PHE A 1 90 ? -9.355 -6.523 -1.918 1.00 54.56 90 PHE A C 1
ATOM 682 O O . PHE A 1 90 ? -9.132 -5.781 -2.879 1.00 54.56 90 PHE A O 1
ATOM 689 N N . LEU A 1 91 ? -8.837 -7.754 -1.841 1.00 58.69 91 LEU A N 1
ATOM 690 C CA . LEU A 1 91 ? -8.047 -8.306 -2.932 1.00 58.69 91 LEU A CA 1
ATOM 691 C C . LEU A 1 91 ? -8.902 -8.420 -4.187 1.00 58.69 91 LEU A C 1
ATOM 693 O O . LEU A 1 91 ? -8.482 -7.988 -5.253 1.00 58.69 91 LEU A O 1
ATOM 697 N N . ARG A 1 92 ? -10.115 -8.958 -4.050 1.00 59.66 92 ARG A N 1
ATOM 698 C CA . ARG A 1 92 ? -11.046 -9.149 -5.163 1.00 59.66 92 ARG A CA 1
ATOM 699 C C . ARG A 1 92 ? -11.528 -7.832 -5.774 1.00 59.66 92 ARG A C 1
ATOM 701 O O . ARG A 1 92 ? -11.703 -7.770 -6.986 1.00 59.66 92 ARG A O 1
ATOM 708 N N . GLU A 1 93 ? -11.785 -6.817 -4.959 1.00 59.12 93 GLU A N 1
ATOM 709 C CA . GLU A 1 93 ? -12.396 -5.559 -5.400 1.00 59.12 93 GLU A CA 1
ATOM 710 C C . GLU A 1 93 ? -11.376 -4.532 -5.900 1.00 59.12 93 GLU A C 1
ATOM 712 O O . GLU A 1 93 ? -11.718 -3.709 -6.751 1.00 59.12 93 GLU A O 1
ATOM 717 N N . VAL A 1 94 ? -10.132 -4.583 -5.406 1.00 64.94 94 VAL A N 1
ATOM 718 C CA . VAL A 1 94 ? -9.124 -3.541 -5.657 1.00 64.94 94 VAL A CA 1
ATOM 719 C C . VAL A 1 94 ? -7.839 -4.105 -6.261 1.00 64.94 94 VAL A C 1
ATOM 721 O O . VAL A 1 94 ? -7.495 -3.751 -7.388 1.00 64.94 94 VAL A O 1
ATOM 724 N N . TYR A 1 95 ? -7.138 -5.005 -5.566 1.00 67.25 95 TYR A N 1
ATOM 725 C CA . TYR A 1 95 ? -5.798 -5.444 -5.990 1.00 67.25 95 TYR A CA 1
ATOM 726 C C . TYR A 1 95 ? -5.801 -6.358 -7.216 1.00 67.25 95 TYR A C 1
ATOM 728 O O . TYR A 1 95 ? -4.979 -6.180 -8.109 1.00 67.25 95 TYR A O 1
ATOM 736 N N . VAL A 1 96 ? -6.703 -7.337 -7.277 1.00 67.12 96 VAL A N 1
ATOM 737 C CA . VAL A 1 96 ? -6.801 -8.275 -8.403 1.00 67.12 96 VAL A CA 1
ATOM 738 C C . VAL A 1 96 ? -7.243 -7.546 -9.674 1.00 67.12 96 VAL A C 1
ATOM 740 O O . VAL A 1 96 ? -6.575 -7.715 -10.690 1.00 67.12 96 VAL A O 1
ATOM 743 N N . PRO A 1 97 ? -8.279 -6.682 -9.659 1.00 65.69 97 PRO A N 1
ATOM 744 C CA . PRO A 1 97 ? -8.616 -5.868 -10.824 1.00 65.69 97 PRO A CA 1
ATOM 745 C C . PRO A 1 97 ? -7.480 -4.937 -11.257 1.00 65.69 97 PRO A C 1
ATOM 747 O O . PRO A 1 97 ? -7.259 -4.789 -12.456 1.00 65.69 97 PRO A O 1
ATOM 750 N N . ALA A 1 98 ? -6.744 -4.343 -10.309 1.00 69.19 98 ALA A N 1
ATOM 751 C CA . ALA A 1 98 ? -5.566 -3.532 -10.608 1.00 69.19 98 ALA A CA 1
ATOM 752 C C . ALA A 1 98 ? -4.484 -4.365 -11.314 1.00 69.19 98 ALA A C 1
ATOM 754 O O . ALA A 1 98 ? -4.106 -4.061 -12.439 1.00 69.19 98 ALA A O 1
ATOM 755 N N . LEU A 1 99 ? -4.058 -5.477 -10.712 1.00 70.94 99 LEU A N 1
ATOM 756 C CA . LEU A 1 99 ? -3.069 -6.391 -11.285 1.00 70.94 99 LEU A CA 1
ATOM 757 C C . LEU A 1 99 ? -3.474 -6.909 -12.673 1.00 70.94 99 LEU A C 1
ATOM 759 O O . LEU A 1 99 ? -2.658 -6.900 -13.590 1.00 70.94 99 LEU A O 1
ATOM 763 N N . LEU A 1 100 ? -4.733 -7.314 -12.855 1.00 69.19 100 LEU A N 1
ATOM 764 C CA . LEU A 1 100 ? -5.249 -7.735 -14.159 1.00 69.19 100 LEU A CA 1
ATOM 765 C C . LEU A 1 100 ? -5.258 -6.588 -15.173 1.00 69.19 100 LEU A C 1
ATOM 767 O O . LEU A 1 100 ? -4.955 -6.811 -16.340 1.00 69.19 100 LEU A O 1
ATOM 771 N N . GLY A 1 101 ? -5.568 -5.365 -14.736 1.00 64.81 101 GLY A N 1
ATOM 772 C CA . GLY A 1 101 ? -5.483 -4.166 -15.567 1.00 64.81 101 GLY A CA 1
ATOM 773 C C . GLY A 1 101 ? -4.069 -3.918 -16.094 1.00 64.81 101 GLY A C 1
ATOM 774 O O . GLY A 1 101 ? -3.926 -3.580 -17.264 1.00 64.81 101 GLY A O 1
ATOM 775 N N . LEU A 1 102 ? -3.039 -4.163 -15.275 1.00 70.88 102 LEU A N 1
ATOM 776 C CA . LEU A 1 102 ? -1.633 -4.036 -15.685 1.00 70.88 102 LEU A CA 1
ATOM 777 C C . LEU A 1 102 ? -1.224 -5.059 -16.750 1.00 70.88 102 LEU A C 1
ATOM 779 O O . LEU A 1 102 ? -0.410 -4.739 -17.604 1.00 70.88 102 LEU A O 1
ATOM 783 N N . VAL A 1 103 ? -1.782 -6.273 -16.707 1.00 67.25 103 VAL A N 1
ATOM 784 C CA . VAL A 1 103 ? -1.493 -7.329 -17.697 1.00 67.25 103 VAL A CA 1
ATOM 785 C C . VAL A 1 103 ? -2.323 -7.164 -18.970 1.00 67.25 103 VAL A C 1
ATOM 787 O O . VAL A 1 103 ? -1.877 -7.522 -20.053 1.00 67.25 103 VAL A O 1
ATOM 790 N N . ALA A 1 104 ? -3.554 -6.663 -18.854 1.00 62.44 104 ALA A N 1
ATOM 791 C CA . ALA A 1 104 ? -4.476 -6.552 -19.982 1.00 62.44 104 ALA A CA 1
ATOM 792 C C . ALA A 1 104 ? -4.304 -5.256 -20.795 1.00 62.44 104 ALA A C 1
ATOM 794 O O . ALA A 1 104 ? -4.767 -5.192 -21.934 1.00 62.44 104 ALA A O 1
ATOM 795 N N . GLN A 1 105 ? -3.694 -4.214 -20.219 1.00 60.50 105 GLN A N 1
ATOM 796 C CA . GLN A 1 105 ? -3.477 -2.915 -20.861 1.00 60.50 105 GLN A CA 1
ATOM 797 C C . GLN A 1 105 ? -1.979 -2.587 -20.890 1.00 60.50 105 GLN A C 1
ATOM 799 O O . GLN A 1 105 ? -1.479 -1.834 -20.058 1.00 60.50 105 GLN A O 1
ATOM 804 N N . ASP A 1 106 ? -1.280 -3.132 -21.888 1.00 53.81 106 ASP A N 1
ATOM 805 C CA . ASP A 1 106 ? 0.184 -3.061 -22.050 1.00 53.81 106 ASP A CA 1
ATOM 806 C C . ASP A 1 106 ? 0.784 -1.641 -22.141 1.00 53.81 106 ASP A C 1
ATOM 808 O O . ASP A 1 106 ? 2.004 -1.493 -22.166 1.00 53.81 106 ASP A O 1
ATOM 812 N N . SER A 1 107 ? -0.016 -0.571 -22.216 1.00 53.84 107 SER A N 1
ATOM 813 C CA . SER A 1 107 ? 0.503 0.750 -22.593 1.00 53.84 107 SER A CA 1
ATOM 814 C C . SER A 1 107 ? 0.724 1.759 -21.461 1.00 53.84 107 SER A C 1
ATOM 816 O O . SER A 1 107 ? 1.329 2.791 -21.736 1.00 53.84 107 SER A O 1
ATOM 818 N N . GLU A 1 108 ? 0.283 1.528 -20.215 1.00 63.62 108 GLU A N 1
ATOM 819 C CA . GLU A 1 108 ? 0.423 2.548 -19.144 1.00 63.62 108 GLU A CA 1
ATOM 820 C C . GLU A 1 108 ? 0.642 2.005 -17.717 1.00 63.62 108 GLU A C 1
ATOM 822 O O . GLU A 1 108 ? 0.575 2.765 -16.746 1.00 63.62 108 GLU A O 1
ATOM 827 N N . GLY A 1 109 ? 0.882 0.701 -17.578 1.00 69.56 109 GLY A N 1
ATOM 828 C CA . GLY A 1 109 ? 1.072 0.035 -16.293 1.00 69.56 109 GLY A CA 1
ATOM 829 C C . GLY A 1 109 ? 2.531 -0.304 -15.990 1.00 69.56 109 GLY A C 1
ATOM 830 O O . GLY A 1 109 ? 3.306 -0.607 -16.892 1.00 69.56 109 GLY A O 1
ATOM 831 N N . MET A 1 110 ? 2.901 -0.312 -14.712 1.00 78.44 110 MET A N 1
ATOM 832 C CA . MET A 1 110 ? 4.171 -0.850 -14.231 1.00 78.44 110 MET A CA 1
ATOM 833 C C . MET A 1 110 ? 3.937 -1.762 -13.033 1.00 78.44 110 MET A C 1
ATOM 835 O O . MET A 1 110 ? 3.107 -1.473 -12.172 1.00 78.44 110 MET A O 1
ATOM 839 N N . LEU A 1 111 ? 4.710 -2.844 -12.969 1.00 83.25 111 LEU A N 1
ATOM 840 C CA . LEU A 1 111 ? 4.727 -3.778 -11.855 1.00 83.25 111 LEU A CA 1
ATOM 841 C C . LEU A 1 111 ? 6.171 -4.148 -11.526 1.00 83.25 111 LEU A C 1
ATOM 843 O O . LEU A 1 111 ? 6.851 -4.776 -12.335 1.00 83.25 111 LEU A O 1
ATOM 847 N N . LEU A 1 112 ? 6.631 -3.756 -10.342 1.00 85.19 112 LEU A N 1
ATOM 848 C CA . LEU A 1 112 ? 8.020 -3.886 -9.930 1.00 85.19 112 LEU A CA 1
ATOM 849 C C . LEU A 1 112 ? 8.124 -4.675 -8.617 1.00 85.19 112 LEU A C 1
ATOM 851 O O . LEU A 1 112 ? 7.739 -4.164 -7.562 1.00 85.19 112 LEU A O 1
ATOM 855 N N . PRO A 1 113 ? 8.644 -5.913 -8.651 1.00 88.38 113 PRO A N 1
ATOM 856 C CA . PRO A 1 113 ? 9.058 -6.618 -7.448 1.00 88.38 113 PRO A CA 1
ATOM 857 C C . PRO A 1 113 ? 10.455 -6.151 -7.009 1.00 88.38 113 PRO A C 1
ATOM 859 O O . PRO A 1 113 ? 11.431 -6.255 -7.751 1.00 88.38 113 PRO A O 1
ATOM 862 N N . ILE A 1 114 ? 10.557 -5.670 -5.773 1.00 89.38 114 ILE A N 1
ATOM 863 C CA . ILE A 1 114 ? 11.797 -5.230 -5.133 1.00 89.38 114 ILE A CA 1
ATOM 864 C C . ILE A 1 114 ? 12.136 -6.219 -4.017 1.00 89.38 114 ILE A C 1
ATOM 866 O O . ILE A 1 114 ? 11.378 -6.402 -3.065 1.00 89.38 114 ILE A O 1
ATOM 870 N N . HIS A 1 115 ? 13.293 -6.861 -4.140 1.00 90.75 115 HIS A N 1
ATOM 871 C CA . HIS A 1 115 ? 13.797 -7.839 -3.181 1.00 90.75 115 HIS A CA 1
ATOM 872 C C . HIS A 1 115 ? 14.705 -7.153 -2.162 1.00 90.75 115 HIS A C 1
ATOM 874 O O . HIS A 1 115 ? 15.686 -6.509 -2.537 1.00 90.75 115 HIS A O 1
ATOM 880 N N . LEU A 1 116 ? 14.376 -7.284 -0.880 1.00 91.31 116 LEU A N 1
ATOM 881 C CA . LEU A 1 116 ? 14.999 -6.540 0.207 1.00 91.31 116 LEU A CA 1
ATOM 882 C C . LEU A 1 116 ? 15.525 -7.480 1.297 1.00 91.31 116 LEU A C 1
ATOM 884 O O . LEU A 1 116 ? 14.929 -8.520 1.589 1.00 91.31 116 LEU A O 1
ATOM 888 N N . SER A 1 117 ? 16.627 -7.067 1.916 1.00 91.81 117 SER A N 1
ATOM 889 C CA . SER A 1 117 ? 17.139 -7.618 3.170 1.00 91.81 117 SER A CA 1
ATOM 890 C C . SER A 1 117 ? 16.857 -6.620 4.284 1.00 91.81 117 SER A C 1
ATOM 892 O O . SER A 1 117 ? 17.594 -5.652 4.449 1.00 91.81 117 SER A O 1
ATOM 894 N N . LEU A 1 118 ? 15.770 -6.841 5.023 1.00 90.00 118 LEU A N 1
ATOM 895 C CA . LEU A 1 118 ? 15.310 -5.970 6.105 1.00 90.00 118 LEU A CA 1
ATOM 896 C C . LEU A 1 118 ? 15.327 -6.703 7.444 1.00 90.00 118 LEU A C 1
ATOM 898 O O . LEU A 1 118 ? 14.820 -7.821 7.562 1.00 90.00 118 LEU A O 1
ATOM 902 N N . THR A 1 119 ? 15.828 -6.054 8.486 1.00 89.81 119 THR A N 1
ATOM 903 C CA . THR A 1 119 ? 15.606 -6.481 9.874 1.00 89.81 119 THR A CA 1
ATOM 904 C C . THR A 1 119 ? 14.121 -6.387 10.248 1.00 89.81 119 THR A C 1
ATOM 906 O O . THR A 1 119 ? 13.329 -5.744 9.560 1.00 89.81 119 THR A O 1
ATOM 909 N N . GLN A 1 120 ? 13.713 -7.018 11.353 1.00 85.31 120 GLN A N 1
ATOM 910 C CA . GLN A 1 120 ? 12.325 -6.922 11.820 1.00 85.31 120 GLN A CA 1
ATOM 911 C C . GLN A 1 120 ? 11.917 -5.470 12.128 1.00 85.31 120 GLN A C 1
ATOM 913 O O . GLN A 1 120 ? 10.827 -5.056 11.746 1.00 85.31 120 GLN A O 1
ATOM 918 N N . GLU A 1 121 ? 12.797 -4.686 12.757 1.00 86.12 121 GLU A N 1
ATOM 919 C CA . GLU A 1 121 ? 12.532 -3.272 13.051 1.00 86.12 121 GLU A CA 1
ATOM 920 C C . GLU A 1 121 ? 12.307 -2.461 11.763 1.00 86.12 121 GLU A C 1
ATOM 922 O O . GLU A 1 121 ? 11.380 -1.655 11.670 1.00 86.12 121 GLU A O 1
ATOM 927 N N . GLU A 1 122 ? 13.117 -2.705 10.730 1.00 87.38 122 GLU A N 1
ATOM 928 C CA . GLU A 1 122 ? 12.951 -2.052 9.430 1.00 87.38 122 GLU A CA 1
ATOM 929 C C . GLU A 1 122 ? 11.655 -2.468 8.728 1.00 87.38 122 GLU A C 1
ATOM 931 O O . GLU A 1 122 ? 11.025 -1.626 8.091 1.00 87.38 122 GLU A O 1
ATOM 936 N N . GLN A 1 123 ? 11.223 -3.727 8.865 1.00 86.06 123 GLN A N 1
ATOM 937 C CA . GLN A 1 123 ? 9.931 -4.192 8.339 1.00 86.06 123 GLN A CA 1
ATOM 938 C C . GLN A 1 123 ? 8.764 -3.448 8.999 1.00 86.06 123 GLN A C 1
ATOM 940 O O . GLN A 1 123 ? 7.864 -2.979 8.303 1.00 86.06 123 GLN A O 1
ATOM 945 N N . GLU A 1 124 ? 8.793 -3.307 10.326 1.00 80.00 124 GLU A N 1
ATOM 946 C CA . GLU A 1 124 ? 7.752 -2.616 11.097 1.00 80.00 124 GLU A CA 1
ATOM 947 C C . GLU A 1 124 ? 7.707 -1.110 10.779 1.00 80.00 124 GLU A C 1
ATOM 949 O O . GLU A 1 124 ? 6.632 -0.509 10.726 1.00 80.00 124 GLU A O 1
ATOM 954 N N . GLY A 1 125 ? 8.865 -0.501 10.500 1.00 78.75 125 GLY A N 1
ATOM 955 C CA . GLY A 1 125 ? 8.989 0.904 10.104 1.00 78.75 125 GLY A CA 1
ATOM 956 C C . GLY A 1 125 ? 8.799 1.191 8.609 1.00 78.75 125 GLY A C 1
ATOM 957 O O . GLY A 1 125 ? 8.760 2.361 8.228 1.00 78.75 125 GLY A O 1
ATOM 958 N N . LEU A 1 126 ? 8.682 0.171 7.752 1.00 83.38 126 LEU A N 1
ATOM 959 C CA . LEU A 1 126 ? 8.705 0.332 6.291 1.00 83.38 126 LEU A CA 1
ATOM 960 C C . LEU A 1 126 ? 7.568 1.224 5.778 1.00 83.38 126 LEU A C 1
ATOM 962 O O . LEU A 1 126 ? 7.777 2.076 4.911 1.00 83.38 126 LEU A O 1
ATOM 966 N N . LEU A 1 127 ? 6.364 1.051 6.334 1.00 78.62 127 LEU A N 1
ATOM 967 C CA . LEU A 1 127 ? 5.208 1.861 5.956 1.00 78.62 127 LEU A CA 1
ATOM 968 C C . LEU A 1 127 ? 5.469 3.345 6.230 1.00 78.62 127 LEU A C 1
ATOM 970 O O . LEU A 1 127 ? 5.286 4.170 5.343 1.00 78.62 127 LEU A O 1
ATOM 974 N N . SER A 1 128 ? 5.892 3.684 7.447 1.00 75.44 128 SER A N 1
ATOM 975 C CA . SER A 1 128 ? 6.000 5.077 7.881 1.00 75.44 128 SER A CA 1
ATOM 976 C C . SER A 1 128 ? 7.223 5.792 7.319 1.00 75.44 128 SER A C 1
ATOM 978 O O . SER A 1 128 ? 7.124 6.966 6.975 1.00 75.44 128 SER A O 1
ATOM 980 N N . ARG A 1 129 ? 8.363 5.100 7.221 1.00 79.69 129 ARG A N 1
ATOM 981 C CA . ARG A 1 129 ? 9.646 5.709 6.842 1.00 79.69 129 ARG A CA 1
ATOM 982 C C . ARG A 1 129 ? 9.859 5.803 5.335 1.00 79.69 129 ARG A C 1
ATOM 984 O O . ARG A 1 129 ? 10.572 6.696 4.904 1.00 79.69 129 ARG A O 1
ATOM 991 N N . GLU A 1 130 ? 9.265 4.901 4.554 1.00 84.81 130 GLU A N 1
ATOM 992 C CA . GLU A 1 130 ? 9.579 4.768 3.124 1.00 84.81 130 GLU A CA 1
ATOM 993 C C . GLU A 1 130 ? 8.324 4.878 2.248 1.00 84.81 130 GLU A C 1
ATOM 995 O O . GLU A 1 130 ? 8.269 5.679 1.316 1.00 84.81 130 GLU A O 1
ATOM 1000 N N . VAL A 1 131 ? 7.275 4.115 2.568 1.00 80.44 131 VAL A N 1
ATOM 1001 C CA . VAL A 1 131 ? 6.094 4.012 1.696 1.00 80.44 131 VAL A CA 1
ATOM 1002 C C . VAL A 1 131 ? 5.167 5.220 1.819 1.00 80.44 131 VAL A C 1
ATOM 1004 O O . VAL A 1 131 ? 4.687 5.711 0.803 1.00 80.44 131 VAL A O 1
ATOM 1007 N N . LEU A 1 132 ? 4.920 5.741 3.024 1.00 76.81 132 LEU A N 1
ATOM 1008 C CA . LEU A 1 132 ? 4.127 6.964 3.200 1.00 76.81 132 LEU A CA 1
ATOM 1009 C C . LEU A 1 132 ? 4.752 8.175 2.485 1.00 76.81 132 LEU A C 1
ATOM 1011 O O . LEU A 1 132 ? 4.011 8.845 1.767 1.00 76.81 132 LEU A O 1
ATOM 1015 N N . PRO A 1 133 ? 6.071 8.437 2.587 1.00 80.12 133 PRO A N 1
ATOM 1016 C CA . PRO A 1 133 ? 6.724 9.468 1.781 1.00 80.12 133 PRO A CA 1
ATOM 1017 C C . PRO A 1 133 ? 6.512 9.301 0.274 1.00 80.12 133 PRO A C 1
ATOM 1019 O O . PRO A 1 133 ? 6.227 10.280 -0.409 1.00 80.12 133 PRO A O 1
ATOM 1022 N N . LEU A 1 134 ? 6.581 8.070 -0.246 1.00 80.12 134 LEU A N 1
ATOM 1023 C CA . LEU A 1 134 ? 6.285 7.792 -1.654 1.00 80.12 134 LEU A CA 1
ATOM 1024 C C . LEU A 1 134 ? 4.824 8.131 -2.012 1.00 80.12 134 LEU A C 1
ATOM 1026 O O . LEU A 1 134 ? 4.558 8.730 -3.051 1.00 80.12 134 LEU A O 1
ATOM 1030 N N . LEU A 1 135 ? 3.861 7.787 -1.151 1.00 75.12 135 LEU A N 1
ATOM 1031 C CA . LEU A 1 135 ? 2.451 8.133 -1.376 1.00 75.12 135 LEU A CA 1
ATOM 1032 C C . LEU A 1 135 ? 2.204 9.648 -1.325 1.00 75.12 135 LEU A C 1
ATOM 1034 O O . LEU A 1 135 ? 1.435 10.171 -2.129 1.00 75.12 135 LEU A O 1
ATOM 1038 N N . GLN A 1 136 ? 2.878 10.358 -0.419 1.00 75.75 136 GLN A N 1
ATOM 1039 C CA . GLN A 1 136 ? 2.839 11.821 -0.346 1.00 75.75 136 GLN A CA 1
ATOM 1040 C C . GLN A 1 136 ? 3.430 12.462 -1.603 1.00 75.75 136 GLN A C 1
ATOM 1042 O O . GLN A 1 136 ? 2.892 13.445 -2.109 1.00 75.75 136 GLN A O 1
ATOM 1047 N N . GLU A 1 137 ? 4.501 11.883 -2.142 1.00 77.25 137 GLU A N 1
ATOM 1048 C CA . GLU A 1 137 ? 5.101 12.321 -3.395 1.00 77.25 137 GLU A CA 1
ATOM 1049 C C . GLU A 1 137 ? 4.124 12.178 -4.570 1.00 77.25 137 GLU A C 1
ATOM 1051 O O . GLU A 1 137 ? 3.958 13.128 -5.333 1.00 77.25 137 GLU A O 1
ATOM 1056 N N . PHE A 1 138 ? 3.385 11.066 -4.665 1.00 74.19 138 PHE A N 1
ATOM 1057 C CA . PHE A 1 138 ? 2.319 10.937 -5.665 1.00 74.19 138 PHE A CA 1
ATOM 1058 C C . PHE A 1 138 ? 1.170 11.921 -5.458 1.00 74.19 138 PHE A C 1
ATOM 1060 O O . PHE A 1 138 ? 0.615 12.399 -6.445 1.00 74.19 138 PHE A O 1
ATOM 1067 N N . SER A 1 139 ? 0.811 12.231 -4.210 1.00 69.00 139 SER A N 1
ATOM 1068 C CA . SER A 1 139 ? -0.189 13.266 -3.927 1.00 69.00 139 SER A CA 1
ATOM 1069 C C . SER A 1 139 ? 0.268 14.619 -4.466 1.00 69.00 139 SER A C 1
ATOM 1071 O O . SER A 1 139 ? -0.472 15.268 -5.191 1.00 69.00 139 SER A O 1
ATOM 1073 N N . ARG A 1 140 ? 1.525 14.996 -4.215 1.00 72.75 140 ARG A N 1
ATOM 1074 C CA . ARG A 1 140 ? 2.091 16.254 -4.713 1.00 72.75 140 ARG A CA 1
ATOM 1075 C C . ARG A 1 140 ? 2.141 16.308 -6.242 1.00 72.75 140 ARG A C 1
ATOM 1077 O O . ARG A 1 140 ? 1.792 17.327 -6.825 1.00 72.75 140 ARG A O 1
ATOM 1084 N N . ILE A 1 141 ? 2.533 15.213 -6.899 1.00 70.44 141 ILE A N 1
ATOM 1085 C CA . ILE A 1 141 ? 2.516 15.122 -8.371 1.00 70.44 141 ILE A CA 1
ATOM 1086 C C . ILE A 1 141 ? 1.082 15.292 -8.903 1.00 70.44 141 ILE A C 1
ATOM 1088 O O . ILE A 1 141 ? 0.879 15.925 -9.940 1.00 70.44 141 ILE A O 1
ATOM 1092 N N . ALA A 1 142 ? 0.079 14.756 -8.200 1.00 68.69 142 ALA A N 1
ATOM 1093 C CA . ALA A 1 142 ? -1.327 14.932 -8.560 1.00 68.69 142 ALA A CA 1
ATOM 1094 C C . ALA A 1 142 ? -1.776 16.395 -8.421 1.00 68.69 142 ALA A C 1
ATOM 1096 O O . ALA A 1 142 ? -2.429 16.914 -9.326 1.00 68.69 142 ALA A O 1
ATOM 1097 N N . ASP A 1 143 ? -1.360 17.076 -7.353 1.00 65.81 143 ASP A N 1
ATOM 1098 C CA . ASP A 1 143 ? -1.683 18.487 -7.121 1.00 65.81 143 ASP A CA 1
ATOM 1099 C C . ASP A 1 143 ? -1.060 19.399 -8.197 1.00 65.81 143 ASP A C 1
ATOM 1101 O O . ASP A 1 143 ? -1.723 20.289 -8.732 1.00 65.81 143 ASP A O 1
ATOM 1105 N N . GLU A 1 144 ? 0.197 19.141 -8.579 1.00 67.31 144 GLU A N 1
ATOM 1106 C CA . GLU A 1 144 ? 0.922 19.884 -9.626 1.00 67.31 144 GLU A CA 1
ATOM 1107 C C . GLU A 1 144 ? 0.334 19.653 -11.036 1.00 67.31 144 GLU A C 1
ATOM 1109 O O . GLU A 1 144 ? 0.422 20.520 -11.908 1.00 67.31 144 GLU A O 1
ATOM 1114 N N . SER A 1 145 ? -0.303 18.498 -11.251 1.00 61.31 145 SER A N 1
ATOM 1115 C CA . SER A 1 145 ? -0.904 18.082 -12.526 1.00 61.31 145 SER A CA 1
ATOM 1116 C C . SER A 1 145 ? -2.260 18.739 -12.837 1.00 61.31 145 SER A C 1
ATOM 1118 O O . SER A 1 145 ? -2.684 18.746 -13.997 1.00 61.31 145 SER A O 1
ATOM 1120 N N . GLY A 1 146 ? -2.964 19.267 -11.828 1.00 57.81 146 GLY A N 1
ATOM 1121 C CA . GLY A 1 146 ? -4.353 19.730 -11.947 1.00 57.81 146 GLY A CA 1
ATOM 1122 C C . GLY A 1 146 ? -5.374 18.603 -12.209 1.00 57.81 146 GLY A C 1
ATOM 1123 O O . GLY A 1 146 ? -5.032 17.432 -12.348 1.00 57.81 146 GLY A O 1
ATOM 1124 N N . GLU A 1 147 ? -6.669 18.935 -12.316 1.00 57.69 147 GLU A N 1
ATOM 1125 C CA . GLU A 1 147 ? -7.753 17.934 -12.455 1.00 57.69 147 GLU A CA 1
ATOM 1126 C C . GLU A 1 147 ? -7.815 17.212 -13.822 1.00 57.69 147 GLU A C 1
ATOM 1128 O O . GLU A 1 147 ? -8.693 16.368 -14.044 1.00 57.69 147 GLU A O 1
ATOM 1133 N N . SER A 1 148 ? -6.922 17.525 -14.767 1.00 56.53 148 SER A N 1
ATOM 1134 C CA . SER A 1 148 ? -6.948 16.932 -16.106 1.00 56.53 148 SER A CA 1
ATOM 1135 C C . SER A 1 148 ? -6.102 15.658 -16.178 1.00 56.53 148 SER A C 1
ATOM 1137 O O . SER A 1 148 ? -4.892 15.705 -16.378 1.00 56.53 148 SER A O 1
ATOM 1139 N N . GLY A 1 149 ? -6.745 14.496 -16.065 1.00 65.38 149 GLY A N 1
ATOM 1140 C CA . GLY A 1 149 ? -6.091 13.200 -16.260 1.00 65.38 149 GLY A CA 1
ATOM 1141 C C . GLY A 1 149 ? -7.035 12.019 -16.027 1.00 65.38 149 GLY A C 1
ATOM 1142 O O . GLY A 1 149 ? -8.112 12.195 -15.447 1.00 65.38 149 GLY A O 1
ATOM 1143 N N . PRO A 1 150 ? -6.693 10.808 -16.506 1.00 68.62 150 PRO A N 1
ATOM 1144 C CA . PRO A 1 150 ? -7.390 9.600 -16.087 1.00 68.62 150 PRO A CA 1
ATOM 1145 C C . PRO A 1 150 ? -7.111 9.314 -14.606 1.00 68.62 150 PRO A C 1
ATOM 1147 O O . PRO A 1 150 ? -6.043 9.644 -14.089 1.00 68.62 150 PRO A O 1
ATOM 1150 N N . ASP A 1 151 ? -8.052 8.647 -13.937 1.00 72.00 151 ASP A N 1
ATOM 1151 C CA . ASP A 1 151 ? -7.796 8.089 -12.610 1.00 72.00 151 ASP A CA 1
ATOM 1152 C C . ASP A 1 151 ? -6.657 7.073 -12.718 1.00 72.00 151 ASP A C 1
ATOM 1154 O O . ASP A 1 151 ? -6.726 6.109 -13.490 1.00 72.00 151 ASP A O 1
ATOM 1158 N N . ARG A 1 152 ? -5.616 7.277 -11.921 1.00 73.19 152 ARG A N 1
ATOM 1159 C CA . ARG A 1 152 ? -4.498 6.354 -11.781 1.00 73.19 152 ARG A CA 1
ATOM 1160 C C . ARG A 1 152 ? -4.506 5.768 -10.384 1.00 73.19 152 ARG A C 1
ATOM 1162 O O . ARG A 1 152 ? -4.989 6.377 -9.431 1.00 73.19 152 ARG A O 1
ATOM 1169 N N . TYR A 1 153 ? -3.992 4.558 -10.276 1.00 75.50 153 TYR A N 1
ATOM 1170 C CA . TYR A 1 153 ? -3.786 3.905 -9.000 1.00 75.50 153 TYR A CA 1
ATOM 1171 C C . TYR A 1 153 ? -2.323 3.537 -8.833 1.00 75.50 153 TYR A C 1
ATOM 1173 O O . TYR A 1 153 ? -1.627 3.231 -9.801 1.00 75.50 153 TYR A O 1
ATOM 1181 N N . VAL A 1 154 ? -1.892 3.533 -7.581 1.00 77.25 154 VAL A N 1
ATOM 1182 C CA . VAL A 1 154 ? -0.651 2.937 -7.119 1.00 77.25 154 VAL A CA 1
ATOM 1183 C C . VAL A 1 154 ? -1.006 1.985 -5.993 1.00 77.25 154 VAL A C 1
ATOM 1185 O O . VAL A 1 154 ? -1.796 2.313 -5.112 1.00 77.25 154 VAL A O 1
ATOM 1188 N N . PHE A 1 155 ? -0.426 0.798 -6.001 1.00 80.06 155 PHE A N 1
ATOM 1189 C CA . PHE A 1 155 ? -0.508 -0.108 -4.875 1.00 80.06 155 PHE A CA 1
ATOM 1190 C C . PHE A 1 155 ? 0.879 -0.568 -4.471 1.00 80.06 155 PHE A C 1
ATOM 1192 O O . PHE A 1 155 ? 1.790 -0.694 -5.288 1.00 80.06 155 PHE A O 1
ATOM 1199 N N . VAL A 1 156 ? 1.007 -0.857 -3.185 1.00 84.38 156 VAL A N 1
ATOM 1200 C CA . VAL A 1 156 ? 2.190 -1.470 -2.611 1.00 84.38 156 VAL A CA 1
ATOM 1201 C C . VAL A 1 156 ? 1.743 -2.673 -1.792 1.00 84.38 156 VAL A C 1
ATOM 1203 O O . VAL A 1 156 ? 0.806 -2.589 -0.992 1.00 84.38 156 VAL A O 1
ATOM 1206 N N . ALA A 1 157 ? 2.386 -3.810 -2.019 1.00 87.81 157 ALA A N 1
ATOM 1207 C CA . ALA A 1 157 ? 2.212 -5.024 -1.236 1.00 87.81 157 ALA A CA 1
ATOM 1208 C C . ALA A 1 157 ? 3.576 -5.526 -0.785 1.00 87.81 157 ALA A C 1
ATOM 1210 O O . ALA A 1 157 ? 4.519 -5.509 -1.562 1.00 87.81 157 ALA A O 1
ATOM 1211 N N . GLY A 1 158 ? 3.699 -5.977 0.455 1.00 90.69 158 GLY A N 1
ATOM 1212 C CA . GLY A 1 158 ? 4.976 -6.430 0.986 1.00 90.69 158 GLY A CA 1
ATOM 1213 C C . GLY A 1 158 ? 4.814 -7.564 1.978 1.00 90.69 158 GLY A C 1
ATOM 1214 O O . GLY A 1 158 ? 3.901 -7.548 2.806 1.00 90.69 158 GLY A O 1
ATOM 1215 N N . THR A 1 159 ? 5.689 -8.558 1.893 1.00 90.44 159 THR A N 1
ATOM 1216 C CA . THR A 1 159 ? 5.693 -9.694 2.820 1.00 90.44 159 THR A CA 1
ATOM 1217 C C . THR A 1 159 ? 7.075 -10.354 2.896 1.00 90.44 159 THR A C 1
ATOM 1219 O O . THR A 1 159 ? 7.795 -10.379 1.892 1.00 90.44 159 THR A O 1
ATOM 1222 N N . PRO A 1 160 ? 7.454 -10.904 4.067 1.00 89.50 160 PRO A N 1
ATOM 1223 C CA . PRO A 1 160 ? 8.656 -11.716 4.216 1.00 89.50 160 PRO A CA 1
ATOM 1224 C C . PRO A 1 160 ? 8.508 -13.155 3.693 1.00 89.50 160 PRO A C 1
ATOM 1226 O O . PRO A 1 160 ? 9.510 -13.826 3.472 1.00 89.50 160 PRO A O 1
ATOM 1229 N N . ASP A 1 161 ? 7.281 -13.637 3.474 1.00 84.81 161 ASP A N 1
ATOM 1230 C CA . ASP A 1 161 ? 6.993 -15.069 3.299 1.00 84.81 161 ASP A CA 1
ATOM 1231 C C . ASP A 1 161 ? 6.692 -15.455 1.835 1.00 84.81 161 ASP A C 1
ATOM 1233 O O . ASP A 1 161 ? 5.686 -16.105 1.540 1.00 84.81 161 ASP A O 1
ATOM 1237 N N . VAL A 1 162 ? 7.526 -15.024 0.883 1.00 79.50 162 VAL A N 1
ATOM 1238 C CA . VAL A 1 162 ? 7.274 -15.249 -0.555 1.00 79.50 162 VAL A CA 1
ATOM 1239 C C . VAL A 1 162 ? 8.072 -16.442 -1.091 1.00 79.50 162 VAL A C 1
ATOM 1241 O O . VAL A 1 162 ? 9.288 -16.493 -0.895 1.00 79.50 162 VAL A O 1
ATOM 1244 N N . PRO A 1 163 ? 7.432 -17.383 -1.809 1.00 71.81 163 PRO A N 1
ATOM 1245 C CA . PRO A 1 163 ? 8.129 -18.476 -2.484 1.00 71.81 163 PRO A CA 1
ATOM 1246 C C . PRO A 1 163 ? 9.121 -17.968 -3.544 1.00 71.81 163 PRO A C 1
ATOM 1248 O O . PRO A 1 163 ? 8.776 -17.126 -4.373 1.00 71.81 163 PRO A O 1
ATOM 1251 N N . GLN A 1 164 ? 10.345 -18.505 -3.541 1.00 73.31 164 GLN A N 1
ATOM 1252 C CA . GLN A 1 164 ? 11.418 -18.107 -4.469 1.00 73.31 164 GLN A CA 1
ATOM 1253 C C . GLN A 1 164 ? 11.306 -18.747 -5.868 1.00 73.31 164 GLN A C 1
ATOM 1255 O O . GLN A 1 164 ? 12.081 -18.413 -6.759 1.00 73.31 164 GLN A O 1
ATOM 1260 N N . ASP A 1 165 ? 10.366 -19.671 -6.075 1.00 79.31 165 ASP A N 1
ATOM 1261 C CA . ASP A 1 165 ? 10.185 -20.434 -7.317 1.00 79.31 165 ASP A CA 1
ATOM 1262 C C . ASP A 1 165 ? 9.238 -19.765 -8.328 1.00 79.31 165 ASP A C 1
ATOM 1264 O O . ASP A 1 165 ? 9.071 -20.261 -9.443 1.00 79.31 165 ASP A O 1
ATOM 1268 N N . ARG A 1 166 ? 8.626 -18.631 -7.968 1.00 80.06 166 ARG A N 1
ATOM 1269 C CA . ARG A 1 166 ? 7.663 -17.911 -8.813 1.00 80.06 166 ARG A CA 1
ATOM 1270 C C . ARG A 1 166 ? 8.275 -16.672 -9.452 1.00 80.06 166 ARG A C 1
ATOM 1272 O O . ARG A 1 166 ? 9.119 -16.005 -8.861 1.00 80.06 166 ARG A O 1
ATOM 1279 N N . THR A 1 167 ? 7.799 -16.317 -10.645 1.00 81.50 167 THR A N 1
ATOM 1280 C CA . THR A 1 167 ? 8.232 -15.113 -11.373 1.00 81.50 167 THR A CA 1
ATOM 1281 C C . THR A 1 167 ? 7.048 -14.370 -11.999 1.00 81.50 167 THR A C 1
ATOM 1283 O O . THR A 1 167 ? 5.930 -14.884 -12.058 1.00 81.50 167 THR A O 1
ATOM 1286 N N . GLY A 1 168 ? 7.279 -13.125 -12.430 1.00 82.25 168 GLY A N 1
ATOM 1287 C CA . GLY A 1 168 ? 6.300 -12.329 -13.174 1.00 82.25 168 GLY A CA 1
ATOM 1288 C C . GLY A 1 168 ? 4.979 -12.104 -12.428 1.00 82.25 168 GLY A C 1
ATOM 1289 O O . GLY A 1 168 ? 4.961 -11.768 -11.243 1.00 82.25 168 GLY A O 1
ATOM 1290 N N . PHE A 1 169 ? 3.864 -12.279 -13.137 1.00 82.00 169 PHE A N 1
ATOM 1291 C CA . PHE A 1 169 ? 2.521 -12.066 -12.593 1.00 82.00 169 PHE A CA 1
ATOM 1292 C C . PHE A 1 169 ? 2.157 -13.051 -11.473 1.00 82.00 169 PHE A C 1
ATOM 1294 O O . PHE A 1 169 ? 1.546 -12.655 -10.481 1.00 82.00 169 PHE A O 1
ATOM 1301 N N . ASP A 1 170 ? 2.581 -14.312 -11.584 1.00 80.31 170 ASP A N 1
ATOM 1302 C CA . ASP A 1 170 ? 2.305 -15.337 -10.571 1.00 80.31 170 ASP A CA 1
ATOM 1303 C C . ASP A 1 170 ? 2.995 -15.018 -9.242 1.00 80.31 170 ASP A C 1
ATOM 1305 O O . ASP A 1 170 ? 2.425 -15.234 -8.170 1.00 80.31 170 ASP A O 1
ATOM 1309 N N . LEU A 1 171 ? 4.205 -14.452 -9.305 1.00 84.25 171 LEU A N 1
ATOM 1310 C CA . LEU A 1 171 ? 4.900 -13.916 -8.137 1.00 84.25 171 LEU A CA 1
ATOM 1311 C C . LEU A 1 171 ? 4.136 -12.729 -7.538 1.00 84.25 171 LEU A C 1
ATOM 1313 O O . LEU A 1 171 ? 3.923 -12.687 -6.329 1.00 84.25 171 LEU A O 1
ATOM 1317 N N . ALA A 1 172 ? 3.685 -11.786 -8.366 1.00 84.00 172 ALA A N 1
ATOM 1318 C CA . ALA A 1 172 ? 2.947 -10.612 -7.904 1.00 84.00 172 ALA A CA 1
ATOM 1319 C C . ALA A 1 172 ? 1.638 -10.978 -7.182 1.00 84.00 172 ALA A C 1
ATOM 1321 O O . ALA A 1 172 ? 1.366 -10.483 -6.086 1.00 84.00 172 ALA A O 1
ATOM 1322 N N . MET A 1 173 ? 0.858 -11.892 -7.761 1.00 81.56 173 MET A N 1
ATOM 1323 C CA . MET A 1 173 ? -0.360 -12.426 -7.150 1.00 81.56 173 MET A CA 1
ATOM 1324 C C . MET A 1 173 ? -0.073 -13.133 -5.824 1.00 81.56 173 MET A C 1
ATOM 1326 O O . MET A 1 173 ? -0.817 -12.964 -4.857 1.00 81.56 173 MET A O 1
ATOM 1330 N N . GLU A 1 174 ? 1.015 -13.897 -5.757 1.00 84.25 174 GLU A N 1
ATOM 1331 C CA . GLU A 1 174 ? 1.418 -14.593 -4.539 1.00 84.25 174 GLU A CA 1
ATOM 1332 C C . GLU A 1 174 ? 1.847 -13.624 -3.430 1.00 84.25 17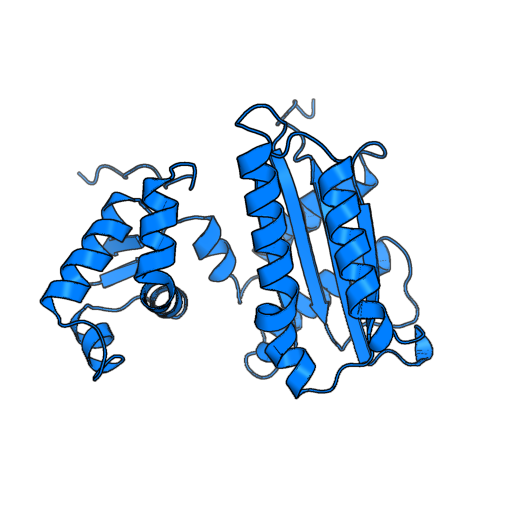4 GLU A C 1
ATOM 1334 O O . GLU A 1 174 ? 1.420 -13.790 -2.290 1.00 84.25 174 GLU A O 1
ATOM 1339 N N . ILE A 1 175 ? 2.613 -12.575 -3.755 1.00 87.00 175 ILE A N 1
ATOM 1340 C CA . ILE A 1 175 ? 2.990 -11.517 -2.804 1.00 87.00 175 ILE A CA 1
ATOM 1341 C C . ILE A 1 175 ? 1.736 -10.888 -2.195 1.00 87.00 175 ILE A C 1
ATOM 1343 O O . ILE A 1 175 ? 1.620 -10.788 -0.974 1.00 87.00 175 ILE A O 1
ATOM 1347 N N . VAL A 1 176 ? 0.776 -10.498 -3.036 1.00 82.75 176 VAL A N 1
ATOM 1348 C CA . VAL A 1 176 ? -0.475 -9.871 -2.594 1.00 82.75 176 VAL A CA 1
ATOM 1349 C C . VAL A 1 176 ? -1.293 -10.819 -1.714 1.00 82.75 176 VAL A C 1
ATOM 1351 O O . VAL A 1 176 ? -1.764 -10.421 -0.646 1.00 82.75 176 VAL A O 1
ATOM 1354 N N . ARG A 1 177 ? -1.427 -12.085 -2.126 1.00 78.56 177 ARG A N 1
ATOM 1355 C CA . ARG A 1 177 ? -2.141 -13.124 -1.371 1.00 78.56 177 ARG A CA 1
ATOM 1356 C C . ARG A 1 177 ? -1.518 -13.339 0.006 1.00 78.56 177 ARG A C 1
ATOM 1358 O O . ARG A 1 177 ? -2.227 -13.304 1.011 1.00 78.56 177 ARG A O 1
ATOM 1365 N N . THR A 1 178 ? -0.205 -13.531 0.064 1.00 83.31 178 THR A N 1
ATOM 1366 C CA . THR A 1 178 ? 0.519 -13.781 1.313 1.00 83.31 178 THR A CA 1
ATOM 1367 C C . THR A 1 178 ? 0.503 -12.558 2.223 1.00 83.31 178 THR A C 1
ATOM 1369 O O . THR A 1 178 ? 0.224 -12.696 3.412 1.00 83.31 178 THR A O 1
ATOM 1372 N N . ALA A 1 179 ? 0.727 -11.353 1.689 1.00 84.44 179 ALA A N 1
ATOM 1373 C CA . ALA A 1 179 ? 0.643 -10.120 2.468 1.00 84.44 179 ALA A CA 1
ATOM 1374 C C . ALA A 1 179 ? -0.749 -9.942 3.097 1.00 84.44 179 ALA A C 1
ATOM 1376 O O . ALA A 1 179 ? -0.852 -9.570 4.265 1.00 84.44 179 ALA A O 1
ATOM 1377 N N . ALA A 1 180 ? -1.822 -10.270 2.371 1.00 73.25 180 ALA A N 1
ATOM 1378 C CA . ALA A 1 180 ? -3.177 -10.234 2.916 1.00 73.25 180 ALA A CA 1
ATOM 1379 C C . ALA A 1 180 ? -3.393 -11.263 4.028 1.00 73.25 180 ALA A C 1
ATOM 1381 O O . ALA A 1 180 ? -3.932 -10.920 5.079 1.00 73.25 180 ALA A O 1
ATOM 1382 N N . MET A 1 181 ? -2.946 -12.505 3.821 1.00 72.12 181 MET A N 1
ATOM 1383 C CA . MET A 1 181 ? -3.045 -13.561 4.832 1.00 72.12 181 MET A CA 1
ATOM 1384 C C . MET A 1 181 ? -2.281 -13.194 6.108 1.00 72.12 181 MET A C 1
ATOM 1386 O O . MET A 1 181 ? -2.829 -13.300 7.201 1.00 72.12 181 MET A O 1
ATOM 1390 N N . ASN A 1 182 ? -1.054 -12.691 5.976 1.00 76.44 182 ASN A N 1
ATOM 1391 C CA . ASN A 1 182 ? -0.245 -12.245 7.108 1.00 76.44 182 ASN A CA 1
ATOM 1392 C C . ASN A 1 182 ? -0.861 -11.043 7.828 1.00 76.44 182 ASN A C 1
ATOM 1394 O O . ASN A 1 182 ? -0.742 -10.932 9.042 1.00 76.44 182 ASN A O 1
ATOM 1398 N N . ARG A 1 183 ? -1.543 -10.145 7.109 1.00 72.75 183 ARG A N 1
ATOM 1399 C CA . ARG A 1 183 ? -2.254 -9.013 7.722 1.00 72.75 183 ARG A CA 1
ATOM 1400 C C . ARG A 1 183 ? -3.537 -9.406 8.441 1.00 72.75 183 ARG A C 1
ATOM 1402 O O . ARG A 1 183 ? -3.915 -8.702 9.376 1.00 72.75 183 ARG A O 1
ATOM 1409 N N . ALA A 1 184 ? -4.179 -10.494 8.022 1.00 62.88 184 ALA A N 1
ATOM 1410 C CA . ALA A 1 184 ? -5.331 -11.065 8.713 1.00 62.88 184 ALA A CA 1
ATOM 1411 C C . ALA A 1 184 ? -4.939 -11.771 10.026 1.00 62.88 184 ALA A C 1
ATOM 1413 O O . ALA A 1 184 ? -5.771 -11.886 10.921 1.00 62.88 184 ALA A O 1
ATOM 1414 N N . ASP A 1 185 ? -3.682 -12.209 10.160 1.00 64.44 185 ASP A N 1
ATOM 1415 C CA . ASP A 1 185 ? -3.119 -12.747 11.402 1.00 64.44 185 ASP A CA 1
ATOM 1416 C C . ASP A 1 185 ? -2.563 -11.605 12.287 1.00 64.44 185 ASP A C 1
ATOM 1418 O O . ASP A 1 185 ? -1.557 -10.981 11.930 1.00 64.44 185 ASP A O 1
ATOM 1422 N N . PRO A 1 186 ? -3.150 -11.329 13.471 1.00 65.00 186 PRO A N 1
ATOM 1423 C CA . PRO A 1 186 ? -2.688 -10.258 14.356 1.00 65.00 186 PRO A CA 1
ATOM 1424 C C . PRO A 1 186 ? -1.206 -10.355 14.739 1.00 65.00 186 PRO A C 1
ATOM 1426 O O . PRO A 1 186 ? -0.563 -9.326 14.931 1.00 65.00 186 PRO A O 1
ATOM 1429 N N . SER A 1 187 ? -0.653 -11.570 14.816 1.00 71.69 187 SER A N 1
ATOM 1430 C CA . SER A 1 187 ? 0.745 -11.804 15.199 1.00 71.69 187 SER A CA 1
ATOM 1431 C C . SER A 1 187 ? 1.749 -11.487 14.086 1.00 71.69 187 SER A C 1
ATOM 1433 O O . SER A 1 187 ? 2.937 -11.309 14.351 1.00 71.69 187 SER A O 1
ATOM 1435 N N . ARG A 1 188 ? 1.283 -11.405 12.834 1.00 70.56 188 ARG A N 1
ATOM 1436 C CA . ARG A 1 188 ? 2.118 -11.182 11.640 1.00 70.56 188 ARG A CA 1
ATOM 1437 C C . ARG A 1 188 ? 1.807 -9.870 10.932 1.00 70.56 188 ARG A C 1
ATOM 1439 O O . ARG A 1 188 ? 2.573 -9.445 10.067 1.00 70.56 188 ARG A O 1
ATOM 1446 N N . LYS A 1 189 ? 0.720 -9.201 11.320 1.00 68.12 189 LYS A N 1
ATOM 1447 C CA . LYS A 1 189 ? 0.200 -7.998 10.668 1.00 68.12 189 LYS A CA 1
ATOM 1448 C C . LYS A 1 189 ? 1.220 -6.875 10.518 1.00 68.12 189 LYS A C 1
ATOM 1450 O O . LYS A 1 189 ? 1.253 -6.244 9.465 1.00 68.12 189 LYS A O 1
ATOM 1455 N N . SER A 1 190 ? 2.044 -6.627 11.535 1.00 70.62 190 SER A N 1
ATOM 1456 C CA . SER A 1 190 ? 3.062 -5.565 11.513 1.00 70.62 190 SER A CA 1
ATOM 1457 C C . SER A 1 190 ? 4.193 -5.830 10.518 1.00 70.62 190 SER A C 1
ATOM 1459 O O . SER A 1 190 ? 4.853 -4.897 10.076 1.00 70.62 190 SER A O 1
ATOM 1461 N N . ARG A 1 191 ? 4.391 -7.091 10.121 1.00 75.31 191 ARG A N 1
ATOM 1462 C CA . ARG A 1 191 ? 5.461 -7.523 9.216 1.00 75.31 191 ARG A CA 1
ATOM 1463 C C . ARG A 1 191 ? 5.022 -7.563 7.758 1.00 75.31 191 ARG A C 1
ATOM 1465 O O . ARG A 1 191 ? 5.794 -7.966 6.900 1.00 75.31 191 ARG A O 1
ATOM 1472 N N . SER A 1 192 ? 3.774 -7.223 7.450 1.00 83.00 192 SER A N 1
ATOM 1473 C CA . SER A 1 192 ? 3.238 -7.284 6.090 1.00 83.00 192 SER A CA 1
ATOM 1474 C C . SER A 1 192 ? 2.499 -6.010 5.725 1.00 83.00 192 SER A C 1
ATOM 1476 O O . SER A 1 192 ? 1.778 -5.405 6.523 1.00 83.00 192 SER A O 1
ATOM 1478 N N . LEU A 1 193 ? 2.664 -5.611 4.474 1.00 83.31 193 LEU A N 1
ATOM 1479 C CA . LEU A 1 193 ? 2.212 -4.338 3.956 1.00 83.31 193 LEU A CA 1
ATOM 1480 C C . LEU A 1 193 ? 1.175 -4.563 2.861 1.00 83.31 193 LEU A C 1
ATOM 1482 O O . LEU A 1 193 ? 1.385 -5.352 1.947 1.00 83.31 193 LEU A O 1
ATOM 1486 N N . LEU A 1 194 ? 0.073 -3.829 2.949 1.00 78.69 194 LEU A N 1
ATOM 1487 C CA . LEU A 1 194 ? -0.862 -3.613 1.853 1.00 78.69 194 LEU A CA 1
ATOM 1488 C C . LEU A 1 194 ? -1.314 -2.161 1.945 1.00 78.69 194 LEU A C 1
ATOM 1490 O O . LEU A 1 194 ? -1.893 -1.766 2.957 1.00 78.69 194 LEU A O 1
ATOM 1494 N N . THR A 1 195 ? -1.019 -1.376 0.917 1.00 75.69 195 THR A N 1
ATOM 1495 C CA . THR A 1 195 ? -1.559 -0.031 0.743 1.00 75.69 195 THR A CA 1
ATOM 1496 C C . THR A 1 195 ? -1.926 0.228 -0.712 1.00 75.69 195 THR A C 1
ATOM 1498 O O . THR A 1 195 ? -1.244 -0.211 -1.638 1.00 75.69 195 THR A O 1
ATOM 1501 N N . TYR A 1 196 ? -3.020 0.950 -0.905 1.00 74.69 196 TYR A N 1
ATOM 1502 C CA . TYR A 1 196 ? -3.544 1.329 -2.204 1.00 74.69 196 TYR A CA 1
ATOM 1503 C C . TYR A 1 196 ? -3.865 2.816 -2.181 1.00 74.69 196 TYR A C 1
ATOM 1505 O O . TYR A 1 196 ? -4.466 3.325 -1.235 1.00 74.69 196 TYR A O 1
ATOM 1513 N N . PHE A 1 197 ? -3.483 3.493 -3.249 1.00 69.25 197 PHE A N 1
ATOM 1514 C CA . PHE A 1 197 ? -3.661 4.912 -3.458 1.00 69.25 197 PHE A CA 1
ATOM 1515 C C . PHE A 1 197 ? -4.264 5.118 -4.843 1.00 69.25 197 PHE A C 1
ATOM 1517 O O . PHE A 1 197 ? -3.803 4.533 -5.819 1.00 69.25 197 PHE A O 1
ATOM 1524 N N . GLN A 1 198 ? -5.313 5.928 -4.940 1.00 72.62 198 GLN A N 1
ATOM 1525 C CA . GLN A 1 198 ? -5.926 6.289 -6.214 1.00 72.62 198 GLN A CA 1
ATOM 1526 C C . GLN A 1 198 ? -6.074 7.800 -6.260 1.00 72.62 198 GLN A C 1
ATOM 1528 O O . GLN A 1 198 ? -6.610 8.392 -5.328 1.00 72.62 198 GLN A O 1
ATOM 1533 N N . THR A 1 199 ? -5.618 8.402 -7.350 1.00 68.75 199 THR A N 1
ATOM 1534 C CA . THR A 1 199 ? -5.692 9.847 -7.569 1.00 68.75 199 THR A CA 1
ATOM 1535 C C . THR A 1 199 ? -5.708 10.155 -9.071 1.00 68.75 199 THR A C 1
ATOM 1537 O O . THR A 1 199 ? -5.511 9.263 -9.902 1.00 68.75 199 THR A O 1
ATOM 1540 N N . ARG A 1 200 ? -5.946 11.412 -9.445 1.00 66.38 200 ARG A N 1
ATOM 1541 C CA . ARG A 1 200 ? -5.834 11.878 -10.832 1.00 66.38 200 ARG A CA 1
ATOM 1542 C C . ARG A 1 200 ? -4.425 12.389 -11.076 1.00 66.38 200 ARG A C 1
ATOM 1544 O O . ARG A 1 200 ? -3.954 13.269 -10.374 1.00 66.38 200 ARG A O 1
ATOM 1551 N N . LEU A 1 201 ? -3.753 11.816 -12.068 1.00 65.31 201 LEU A N 1
ATOM 1552 C CA . LEU A 1 201 ? -2.358 12.121 -12.385 1.00 65.31 201 LEU A CA 1
ATOM 1553 C C . LEU A 1 201 ? -2.232 12.346 -13.891 1.00 65.31 201 LEU A C 1
ATOM 1555 O O . LEU A 1 201 ? -2.649 11.490 -14.684 1.00 65.31 201 LEU A O 1
ATOM 1559 N N . ALA A 1 202 ? -1.659 13.487 -14.287 1.00 60.88 202 ALA A N 1
ATOM 1560 C CA . ALA A 1 202 ? -1.595 13.889 -15.692 1.00 60.88 202 ALA A CA 1
ATOM 1561 C C . ALA A 1 202 ? -0.642 13.006 -16.511 1.00 60.88 202 ALA A C 1
ATOM 1563 O O . ALA A 1 202 ? -0.938 12.696 -17.666 1.00 60.88 202 ALA A O 1
ATOM 1564 N N . SER A 1 203 ? 0.468 12.544 -15.920 1.00 69.25 203 SER A N 1
ATOM 1565 C CA . SER A 1 203 ? 1.522 11.822 -16.643 1.00 69.25 203 SER A CA 1
ATOM 1566 C C . SER A 1 203 ? 1.916 10.495 -15.991 1.00 69.25 203 SER A C 1
ATOM 1568 O O . SER A 1 203 ? 2.341 10.440 -14.839 1.00 69.25 203 SER A O 1
ATOM 1570 N N . ALA A 1 204 ? 1.872 9.410 -16.773 1.00 69.00 204 ALA A N 1
ATOM 1571 C CA . ALA A 1 204 ? 2.436 8.113 -16.383 1.00 69.00 204 ALA A CA 1
ATOM 1572 C C . ALA A 1 204 ? 3.955 8.186 -16.124 1.00 69.00 204 ALA A C 1
ATOM 1574 O O . ALA A 1 204 ? 4.491 7.434 -15.312 1.00 69.00 204 ALA A O 1
ATOM 1575 N N . GLY A 1 205 ? 4.654 9.104 -16.803 1.00 74.31 205 GLY A N 1
ATOM 1576 C CA . GLY A 1 205 ? 6.108 9.240 -16.712 1.00 74.31 205 GLY A CA 1
ATOM 1577 C C . GLY A 1 205 ? 6.592 9.764 -15.359 1.00 74.31 205 GLY A C 1
ATOM 1578 O O . GLY A 1 205 ? 7.673 9.387 -14.916 1.00 74.31 205 GLY A O 1
ATOM 1579 N N . GLU A 1 206 ? 5.799 10.593 -14.684 1.00 76.06 206 GLU A N 1
ATOM 1580 C CA . GLU A 1 206 ? 6.153 11.142 -13.367 1.00 76.06 206 GLU A CA 1
ATOM 1581 C C . GLU A 1 206 ? 5.979 10.103 -12.264 1.00 76.06 206 GLU A C 1
ATOM 1583 O O . GLU A 1 206 ? 6.847 9.960 -11.408 1.00 76.06 206 GLU A O 1
ATOM 1588 N N . ILE A 1 207 ? 4.920 9.295 -12.357 1.00 76.12 207 ILE A N 1
ATOM 1589 C CA . ILE A 1 207 ? 4.720 8.136 -11.481 1.00 76.12 207 ILE A CA 1
ATOM 1590 C C . ILE A 1 207 ? 5.877 7.157 -11.638 1.00 76.12 207 ILE A C 1
ATOM 1592 O O . ILE A 1 207 ? 6.454 6.705 -10.653 1.00 76.12 207 ILE A O 1
ATOM 1596 N N . HIS A 1 208 ? 6.233 6.851 -12.887 1.00 78.56 208 HIS A N 1
ATOM 1597 C CA . HIS A 1 208 ? 7.347 5.962 -13.174 1.00 78.56 208 HIS A CA 1
ATOM 1598 C C . HIS A 1 208 ? 8.653 6.503 -12.580 1.00 78.56 208 HIS A C 1
ATOM 1600 O O . HIS A 1 208 ? 9.365 5.757 -11.914 1.00 78.56 208 HIS A O 1
ATOM 1606 N N . ARG A 1 209 ? 8.935 7.802 -12.740 1.00 82.56 209 ARG A N 1
ATOM 1607 C CA . ARG A 1 209 ? 10.125 8.438 -12.163 1.00 82.56 209 ARG A CA 1
ATOM 1608 C C . ARG A 1 209 ? 10.158 8.329 -10.638 1.00 82.56 209 ARG A C 1
ATOM 1610 O O . ARG A 1 209 ? 11.163 7.871 -10.111 1.00 82.56 209 ARG A O 1
ATOM 1617 N N . ALA A 1 210 ? 9.071 8.669 -9.947 1.00 8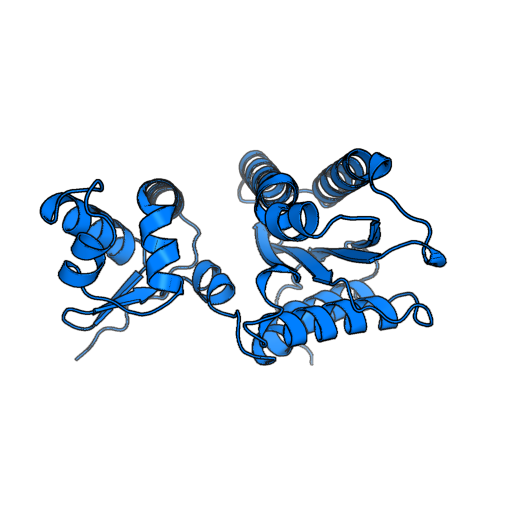3.50 210 ALA A N 1
ATOM 1618 C CA . ALA A 1 210 ? 9.011 8.589 -8.485 1.00 83.50 210 ALA A CA 1
ATOM 1619 C C . ALA A 1 210 ? 9.201 7.148 -7.970 1.00 83.50 210 ALA A C 1
ATOM 1621 O O . ALA A 1 210 ? 9.868 6.924 -6.960 1.00 83.50 210 ALA A O 1
ATOM 1622 N N . ILE A 1 211 ? 8.684 6.145 -8.691 1.00 82.44 211 ILE A N 1
ATOM 1623 C CA . ILE A 1 211 ? 8.910 4.731 -8.352 1.00 82.44 211 ILE A CA 1
ATOM 1624 C C . ILE A 1 211 ? 10.369 4.322 -8.590 1.00 82.44 211 ILE A C 1
ATOM 1626 O O . ILE A 1 211 ? 10.927 3.608 -7.762 1.00 82.44 211 ILE A O 1
ATOM 1630 N N . LEU A 1 212 ? 11.007 4.778 -9.671 1.00 84.06 212 LEU A N 1
ATOM 1631 C CA . LEU A 1 212 ? 12.433 4.518 -9.913 1.00 84.06 212 LEU A CA 1
ATOM 1632 C C . LEU A 1 212 ? 13.326 5.203 -8.867 1.00 84.06 212 LEU A C 1
ATOM 1634 O O . LEU A 1 212 ? 14.296 4.613 -8.399 1.00 84.06 212 LEU A O 1
ATOM 1638 N N . GLU A 1 213 ? 12.992 6.426 -8.456 1.00 86.56 213 GLU A N 1
ATOM 1639 C CA . GLU A 1 213 ? 13.691 7.133 -7.376 1.00 86.56 213 GLU A CA 1
ATOM 1640 C C . GLU A 1 213 ? 13.502 6.425 -6.029 1.00 86.56 213 GLU A C 1
ATOM 1642 O O . GLU A 1 213 ? 14.442 6.295 -5.243 1.00 86.56 213 GLU A O 1
ATOM 1647 N N . PHE A 1 214 ? 12.302 5.906 -5.766 1.00 86.75 214 PHE A N 1
ATOM 1648 C CA . PHE A 1 214 ? 12.056 5.018 -4.637 1.00 86.75 214 PHE A CA 1
ATOM 1649 C C . PHE A 1 214 ? 12.902 3.741 -4.709 1.00 86.75 214 PHE A C 1
ATOM 1651 O O . PHE A 1 214 ? 13.573 3.411 -3.733 1.00 86.75 214 PHE A O 1
ATOM 1658 N N . GLU A 1 215 ? 12.936 3.055 -5.853 1.00 84.94 215 GLU A N 1
ATOM 1659 C CA . GLU A 1 215 ? 13.765 1.860 -6.038 1.00 84.94 215 GLU A CA 1
ATOM 1660 C C . GLU A 1 215 ? 15.250 2.166 -5.784 1.00 84.94 215 GLU A C 1
ATOM 1662 O O . GLU A 1 215 ? 15.912 1.424 -5.058 1.00 84.94 215 GLU A O 1
ATOM 1667 N N . SER A 1 216 ? 15.758 3.289 -6.300 1.00 86.50 216 SER A N 1
ATOM 1668 C CA . SER A 1 216 ? 17.146 3.718 -6.097 1.00 86.50 216 SER A CA 1
ATOM 1669 C C . SER A 1 216 ? 17.466 4.007 -4.625 1.00 86.50 216 SER A C 1
ATOM 1671 O O . SER A 1 216 ? 18.512 3.593 -4.128 1.00 86.50 216 SER A O 1
ATOM 1673 N N . ARG A 1 217 ? 16.550 4.628 -3.867 1.00 86.62 217 ARG A N 1
ATOM 1674 C CA . ARG A 1 217 ? 16.719 4.818 -2.410 1.00 86.62 217 ARG A CA 1
ATOM 1675 C C . ARG A 1 217 ? 16.798 3.497 -1.643 1.00 86.62 217 ARG A C 1
ATOM 1677 O O . ARG A 1 217 ? 17.453 3.429 -0.604 1.00 86.62 217 ARG A O 1
ATOM 1684 N N . MET A 1 218 ? 16.150 2.452 -2.151 1.00 86.50 218 MET A N 1
ATOM 1685 C CA . MET A 1 218 ? 16.157 1.118 -1.551 1.00 86.50 218 MET A CA 1
ATOM 1686 C C . MET A 1 218 ? 17.385 0.285 -1.935 1.00 86.50 218 MET A C 1
ATOM 1688 O O . MET A 1 218 ? 17.589 -0.782 -1.357 1.00 86.50 218 MET A O 1
ATOM 1692 N N . GLU A 1 219 ? 18.228 0.761 -2.853 1.00 84.50 219 GLU A N 1
ATOM 1693 C CA . GLU A 1 219 ? 19.410 0.049 -3.344 1.00 84.50 219 GLU A CA 1
ATOM 1694 C C . GLU A 1 219 ? 20.370 -0.430 -2.235 1.00 84.50 219 GLU A C 1
ATOM 1696 O O . GLU A 1 219 ? 20.777 -1.592 -2.290 1.00 84.50 219 GLU A O 1
ATOM 1701 N N . PRO A 1 220 ? 20.644 0.340 -1.158 1.00 81.94 220 PRO A N 1
ATOM 1702 C CA . PRO A 1 220 ? 21.451 -0.140 -0.032 1.00 81.94 220 PRO A CA 1
ATOM 1703 C C . PRO A 1 220 ? 20.859 -1.349 0.712 1.00 81.94 220 PRO A C 1
ATOM 1705 O O . PRO A 1 220 ? 21.588 -2.069 1.388 1.00 81.94 220 PRO A O 1
ATOM 1708 N N . ARG A 1 221 ? 19.542 -1.570 0.608 1.00 84.31 221 ARG A N 1
ATOM 1709 C CA . ARG A 1 221 ? 18.801 -2.674 1.246 1.00 84.31 221 ARG A CA 1
ATOM 1710 C C . ARG A 1 221 ? 18.492 -3.808 0.267 1.00 84.31 221 ARG A C 1
ATOM 1712 O O . ARG A 1 221 ? 17.875 -4.802 0.656 1.00 84.31 221 ARG A O 1
ATOM 1719 N N . ARG A 1 222 ? 18.855 -3.652 -1.010 1.00 86.38 222 ARG A N 1
ATOM 1720 C CA . ARG A 1 222 ? 18.495 -4.582 -2.079 1.00 86.38 222 ARG A CA 1
ATOM 1721 C C . ARG A 1 222 ? 19.267 -5.884 -1.918 1.00 86.38 222 ARG A C 1
ATOM 1723 O O . ARG A 1 222 ? 20.494 -5.901 -1.879 1.00 86.38 222 ARG A O 1
ATOM 1730 N N . ALA A 1 223 ? 18.528 -6.980 -1.868 1.00 86.00 223 ALA A N 1
ATOM 1731 C CA . ALA A 1 223 ? 19.078 -8.322 -1.789 1.00 86.00 223 ALA A CA 1
ATOM 1732 C C . ALA A 1 223 ? 18.963 -9.027 -3.139 1.00 86.00 223 ALA A C 1
ATOM 1734 O O . ALA A 1 223 ? 18.068 -8.733 -3.939 1.00 86.00 223 ALA A O 1
ATOM 1735 N N . ARG A 1 224 ? 19.831 -10.012 -3.392 1.00 83.88 224 ARG A N 1
ATOM 1736 C CA . ARG A 1 224 ? 19.581 -10.965 -4.482 1.00 83.88 224 ARG A CA 1
ATOM 1737 C C . ARG A 1 224 ? 18.334 -11.794 -4.149 1.00 83.88 224 ARG A C 1
ATOM 1739 O O . ARG A 1 224 ? 18.079 -12.021 -2.969 1.00 83.88 224 ARG A O 1
ATOM 1746 N N . PRO A 1 225 ? 17.590 -12.322 -5.141 1.00 79.19 225 PRO A N 1
ATOM 1747 C CA . PRO A 1 225 ? 16.386 -13.115 -4.873 1.00 79.19 225 PRO A CA 1
ATOM 1748 C C . PRO A 1 225 ? 16.594 -14.263 -3.869 1.00 79.19 225 PRO A C 1
ATOM 1750 O O . PRO A 1 225 ? 15.723 -14.509 -3.045 1.00 79.19 225 PRO A O 1
ATOM 1753 N N . ALA A 1 226 ? 17.766 -14.910 -3.891 1.00 76.25 226 ALA A N 1
ATOM 1754 C CA . ALA A 1 226 ? 18.123 -15.989 -2.966 1.00 76.25 226 ALA A CA 1
ATOM 1755 C C . ALA A 1 226 ? 18.469 -15.517 -1.536 1.00 76.25 226 ALA A C 1
ATOM 1757 O O . ALA A 1 226 ? 18.456 -16.318 -0.608 1.00 76.25 226 ALA A O 1
ATOM 1758 N N . GLU A 1 227 ? 18.793 -14.235 -1.360 1.00 81.31 227 GLU A N 1
ATOM 1759 C CA . GLU A 1 227 ? 19.250 -13.622 -0.101 1.00 81.31 227 GLU A CA 1
ATOM 1760 C C . GLU A 1 227 ? 18.162 -12.758 0.558 1.00 81.31 227 GLU A C 1
ATOM 1762 O O . GLU A 1 227 ? 18.302 -12.361 1.712 1.00 81.31 227 GLU A O 1
ATOM 1767 N N . ALA A 1 228 ? 17.087 -12.457 -0.174 1.00 82.88 228 ALA A N 1
ATOM 1768 C CA . ALA A 1 228 ? 16.010 -11.598 0.284 1.00 82.88 228 ALA A CA 1
ATOM 1769 C C . ALA A 1 228 ? 15.184 -12.270 1.380 1.00 82.88 228 ALA A C 1
ATOM 1771 O O . ALA A 1 228 ? 14.776 -13.425 1.258 1.00 82.88 228 ALA A O 1
ATOM 1772 N N . ASN A 1 229 ? 14.874 -11.502 2.418 1.00 89.31 229 ASN A N 1
ATOM 1773 C CA . ASN A 1 229 ? 13.949 -11.903 3.475 1.00 89.31 229 ASN A CA 1
ATOM 1774 C C . ASN A 1 229 ? 12.645 -11.090 3.449 1.00 89.31 229 ASN A C 1
ATOM 1776 O O . ASN A 1 229 ? 11.806 -11.251 4.334 1.00 89.31 229 ASN A O 1
ATOM 1780 N N . TYR A 1 230 ? 12.501 -10.197 2.468 1.00 91.75 230 TYR A N 1
ATOM 1781 C CA . TYR A 1 230 ? 11.319 -9.385 2.242 1.00 91.75 230 TYR A CA 1
ATOM 1782 C C . TYR A 1 230 ? 11.170 -9.062 0.757 1.00 91.75 230 TYR A C 1
ATOM 1784 O O . TYR A 1 230 ? 12.143 -8.720 0.084 1.00 91.75 230 TYR A O 1
ATOM 1792 N N . VAL A 1 231 ? 9.946 -9.138 0.236 1.00 92.12 231 VAL A N 1
ATOM 1793 C CA . VAL A 1 231 ? 9.641 -8.707 -1.133 1.00 92.12 231 VAL A CA 1
ATOM 1794 C C . VAL A 1 231 ? 8.577 -7.627 -1.088 1.00 92.12 231 VAL A C 1
ATOM 1796 O O . VAL A 1 231 ? 7.513 -7.825 -0.506 1.00 92.12 231 VAL A O 1
ATOM 1799 N N . LEU A 1 232 ? 8.881 -6.494 -1.714 1.00 91.31 232 LEU A N 1
ATOM 1800 C CA . LEU A 1 232 ? 8.003 -5.345 -1.863 1.00 91.31 232 LEU A CA 1
ATOM 1801 C C . LEU A 1 232 ? 7.585 -5.222 -3.329 1.00 91.31 232 LEU A C 1
ATOM 1803 O O . LEU A 1 232 ? 8.402 -4.956 -4.200 1.00 91.31 232 LEU A O 1
ATOM 1807 N N . LEU A 1 233 ? 6.307 -5.417 -3.606 1.00 89.88 233 LEU A N 1
ATOM 1808 C CA . LEU A 1 233 ? 5.693 -5.226 -4.907 1.00 89.88 233 LEU A CA 1
ATOM 1809 C C . LEU A 1 233 ? 5.110 -3.819 -4.992 1.00 89.88 233 LEU A C 1
ATOM 1811 O O . LEU A 1 233 ? 4.206 -3.486 -4.225 1.00 89.88 233 LEU A O 1
ATOM 1815 N N . VAL A 1 234 ? 5.583 -3.026 -5.947 1.00 87.44 234 VAL A N 1
ATOM 1816 C CA . VAL A 1 234 ? 5.022 -1.712 -6.277 1.00 87.44 234 VAL A CA 1
ATOM 1817 C C . VAL A 1 234 ? 4.374 -1.807 -7.651 1.00 87.44 234 VAL A C 1
ATOM 1819 O O . VAL A 1 234 ? 5.017 -2.217 -8.615 1.00 87.44 234 VAL A O 1
ATOM 1822 N N . GLY A 1 235 ? 3.096 -1.456 -7.750 1.00 83.81 235 GLY A N 1
ATOM 1823 C CA . GLY A 1 235 ? 2.370 -1.438 -9.014 1.00 83.81 235 GLY A CA 1
ATOM 1824 C C . GLY A 1 235 ? 1.674 -0.108 -9.240 1.00 83.81 235 GLY A C 1
ATOM 1825 O O . GLY A 1 235 ? 1.142 0.473 -8.300 1.00 83.81 235 GLY A O 1
ATOM 1826 N N . ALA A 1 236 ? 1.657 0.369 -10.480 1.00 81.38 236 ALA A N 1
ATOM 1827 C CA . ALA A 1 236 ? 0.960 1.591 -10.857 1.00 81.38 236 ALA A CA 1
ATOM 1828 C C . ALA A 1 236 ? 0.307 1.450 -12.229 1.00 81.38 236 ALA A C 1
ATOM 1830 O O . ALA A 1 236 ? 0.908 0.874 -13.129 1.00 81.38 236 ALA A O 1
ATOM 1831 N N . GLY A 1 237 ? -0.900 1.985 -12.404 1.00 78.00 237 GLY A N 1
ATOM 1832 C CA . GLY A 1 237 ? -1.620 1.902 -13.674 1.00 78.00 237 GLY A CA 1
ATOM 1833 C C . GLY A 1 237 ? -2.801 2.858 -13.762 1.00 78.00 237 GLY A C 1
ATOM 1834 O O . GLY A 1 237 ? -3.102 3.602 -12.827 1.00 78.00 237 GLY A O 1
ATOM 1835 N N . THR A 1 238 ? -3.484 2.854 -14.902 1.00 74.50 238 THR A N 1
ATOM 1836 C CA . THR A 1 238 ? -4.737 3.590 -15.093 1.00 74.50 238 THR A CA 1
ATOM 1837 C C . THR A 1 238 ? -5.919 2.729 -14.689 1.00 74.50 238 THR A C 1
ATOM 1839 O O . THR A 1 238 ? -6.027 1.552 -15.039 1.00 74.50 238 THR A O 1
ATOM 1842 N N . LYS A 1 239 ? -6.867 3.319 -13.964 1.00 67.00 239 LYS A N 1
ATOM 1843 C CA . LYS A 1 239 ? -8.176 2.703 -13.804 1.00 67.00 239 LYS A CA 1
ATOM 1844 C C . LYS A 1 239 ? -8.884 2.854 -15.141 1.00 67.00 239 LYS A C 1
ATOM 1846 O O . LYS A 1 239 ? -9.222 3.968 -15.542 1.00 67.00 239 LYS A O 1
ATOM 1851 N N . ALA A 1 240 ? -9.103 1.747 -15.846 1.00 54.62 240 ALA A N 1
ATOM 1852 C CA . ALA A 1 240 ? -9.928 1.772 -17.042 1.00 54.62 240 ALA A CA 1
ATOM 1853 C C . ALA A 1 240 ? -11.254 2.474 -16.700 1.00 54.62 240 ALA A C 1
ATOM 1855 O O . ALA A 1 240 ? -11.968 2.052 -15.780 1.00 54.62 240 ALA A O 1
ATOM 1856 N N . ARG A 1 241 ? -11.591 3.561 -17.415 1.00 48.41 241 ARG A N 1
ATOM 1857 C CA . ARG A 1 241 ? -12.963 4.090 -17.382 1.00 48.41 241 ARG A CA 1
ATOM 1858 C C . ARG A 1 241 ? -13.871 2.901 -17.655 1.00 48.41 241 ARG A C 1
ATOM 1860 O O . ARG A 1 241 ? -13.557 2.127 -18.554 1.00 48.41 241 ARG A O 1
ATOM 1867 N N . LYS A 1 242 ? -14.956 2.742 -16.887 1.00 40.50 242 LYS A N 1
ATOM 1868 C CA . LYS A 1 242 ? -16.000 1.735 -17.139 1.00 40.50 242 LYS A CA 1
ATOM 1869 C C . LYS A 1 242 ? -16.517 1.894 -18.578 1.00 40.50 242 LYS A C 1
ATOM 1871 O O . LYS A 1 242 ? -17.505 2.573 -18.823 1.00 40.50 242 LYS A O 1
ATOM 1876 N N . GLY A 1 243 ? -15.817 1.296 -19.527 1.00 35.88 243 GLY A N 1
ATOM 1877 C CA . GLY A 1 243 ? -16.214 1.091 -20.898 1.00 35.88 243 GLY A CA 1
ATOM 1878 C C . GLY A 1 243 ? -16.698 -0.338 -20.942 1.00 35.88 243 GLY A C 1
ATOM 1879 O O . GLY A 1 243 ? -15.908 -1.264 -20.811 1.00 35.88 243 GLY A O 1
ATOM 1880 N N . THR A 1 244 ? -18.020 -0.468 -20.992 1.00 36.84 244 THR A N 1
ATOM 1881 C CA . THR A 1 244 ? -18.782 -1.629 -21.457 1.00 36.84 244 THR A CA 1
ATOM 1882 C C . THR A 1 244 ? -17.919 -2.809 -21.910 1.00 36.84 244 THR A C 1
ATOM 1884 O O . THR A 1 244 ? -17.518 -2.869 -23.072 1.00 36.84 244 THR A O 1
ATOM 1887 N N . PHE A 1 245 ? -17.708 -3.781 -21.022 1.00 29.06 245 PHE A N 1
ATOM 1888 C CA . PHE A 1 245 ? -17.662 -5.163 -21.482 1.00 29.06 245 PHE A CA 1
ATOM 1889 C C . PHE A 1 245 ? -19.028 -5.423 -22.129 1.00 29.06 245 PHE A C 1
ATOM 1891 O O . PHE A 1 245 ? -20.048 -5.448 -21.437 1.00 29.06 245 PHE A O 1
ATOM 1898 N N . LYS A 1 246 ? -19.056 -5.447 -23.460 1.00 33.03 246 LYS A N 1
ATOM 1899 C CA . LYS A 1 246 ? -20.128 -6.078 -24.225 1.00 33.03 246 LYS A CA 1
ATOM 1900 C C . LYS A 1 246 ? -19.768 -7.539 -24.410 1.00 33.03 246 LYS A C 1
ATOM 1902 O O . LYS A 1 246 ? -18.564 -7.798 -24.629 1.00 33.03 246 LYS A O 1
#

pLDDT: mean 71.31, std 15.59, range [26.94, 92.12]

Sequence (246 aa):
MSRLLPIATVETEVAYDALLDSLSLVSRLIQSPCTIEELASEFPDGPSTEQLEHLLGRLVRSGIVRQEGNLYDVAAPVVVAHRQGGQLDFLREVYVPALLGLVAQDSEGMLLPIHLSLTQEEQEGLLSREVLPLLQEFSRIADESGESGPDRYVFVAGTPDVPQDRTGFDLAMEIVRTAAMNRADPSRKSRSLLTYFQTRLASAGEIHRAILEFESRMEPRRARPAEANYVLLVGAGTKARKGTFK

Secondary structure (DSSP, 8-state):
----PPPPPS-SHHHHHHHHHTHHHHHHHHH--B-HHHHHHH-TTS--HHHHHHHHHHHHHTTSEEEETTEEEE--HHHHHHH-SS-THHIIIIIHHHHHHHHH-TTT-EEEEEEE---HHHHHHHIIIIIHHHHHHHHHHHHHH-S-S-EEEEEEEEES---TT--HHHHHHHHHHHHHHHHHSTTTGGG-EEEEEEEE-S-HHHHHHHHHHHHHHTGGGB--TTT-SEEEEEEEEE--------

Foldseek 3Di:
DDDPDDQDPLPDPLLVVLCVVCVVVLVVLLVDKDALVVVCVVPVVDDDSVVSVVSLVSCCVNNQWPDDPRIIHGRHPQSVLVSLLADCVCCVPPVVLQLVQCVVPVPQKDKDKFFFDDDQVCLLCVCPPAVVVLLVQVVVQQVVQPPPAFKKKKKKKKALDF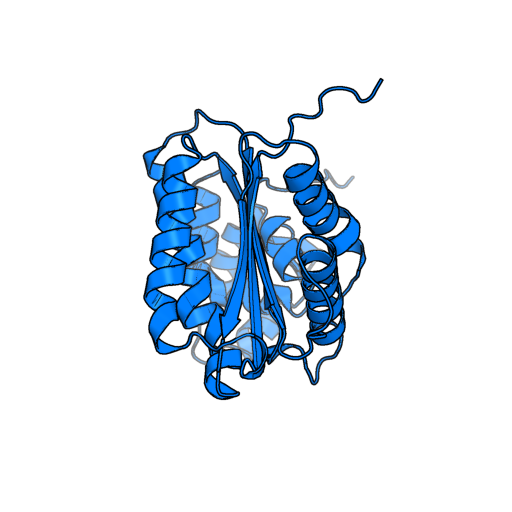DLPDDDSVSVSRSNVVLSVLSNDPVRNSNIDIHMDIGGHHDSVSNVVSVVVSSVVRVVGGDDSVNGRMMMMMMMGGDPDPDDPD